Protein AF-A0A4P6EBI6-F1 (afdb_monomer_lite)

pLDDT: mean 80.89, std 17.7, range [39.41, 97.81]

Structure (mmCIF, N/CA/C/O backbone):
data_AF-A0A4P6EBI6-F1
#
_entry.id   AF-A0A4P6EBI6-F1
#
loop_
_atom_site.group_PDB
_atom_site.id
_atom_site.type_symbol
_atom_site.label_atom_id
_atom_site.label_alt_id
_atom_site.label_comp_id
_atom_site.label_asym_id
_atom_site.label_entity_id
_atom_site.label_seq_id
_atom_site.pdbx_PDB_ins_code
_atom_site.Cartn_x
_atom_site.Cartn_y
_atom_site.Cartn_z
_atom_site.occupancy
_atom_site.B_iso_or_equiv
_atom_site.auth_seq_id
_atom_site.auth_comp_id
_atom_site.auth_asym_id
_atom_site.auth_atom_id
_atom_site.pdbx_PDB_model_num
ATOM 1 N N . MET A 1 1 ? -81.542 -44.527 16.890 1.00 40.53 1 MET A N 1
ATOM 2 C CA . MET A 1 1 ? -80.570 -44.635 15.794 1.00 40.53 1 MET A CA 1
ATOM 3 C C . MET A 1 1 ? -80.480 -43.249 15.199 1.00 40.53 1 MET A C 1
ATOM 5 O O . MET A 1 1 ? -81.380 -42.888 14.458 1.00 40.53 1 MET A O 1
ATOM 9 N N . ASP A 1 2 ? -79.588 -42.348 15.562 1.00 41.69 2 ASP A N 1
ATOM 10 C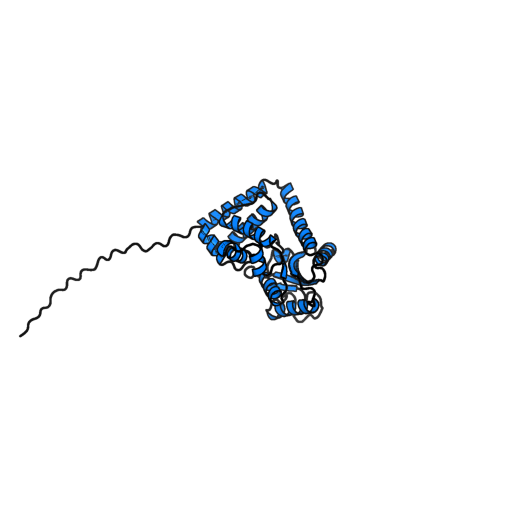 CA . ASP A 1 2 ? -78.445 -42.246 16.484 1.00 41.69 2 ASP A CA 1
ATOM 11 C C . ASP A 1 2 ? -78.419 -40.745 16.838 1.00 41.69 2 ASP A C 1
ATOM 13 O O . ASP A 1 2 ? -78.844 -39.928 16.022 1.00 41.69 2 ASP A O 1
ATOM 17 N N . ASP A 1 3 ? -78.234 -40.315 18.081 1.00 49.47 3 ASP A N 1
ATOM 18 C CA . ASP A 1 3 ? -77.002 -40.346 18.886 1.00 49.47 3 ASP A CA 1
ATOM 19 C C . ASP A 1 3 ? -75.844 -39.526 18.281 1.00 49.47 3 ASP A C 1
ATOM 21 O O . ASP A 1 3 ? -75.641 -39.501 17.069 1.00 49.47 3 ASP A O 1
ATOM 25 N N . SER A 1 4 ? -75.087 -38.881 19.172 1.00 46.25 4 SER A N 1
ATOM 26 C CA . SER A 1 4 ? -74.037 -37.860 19.010 1.00 46.25 4 SER A CA 1
ATOM 27 C C . SER A 1 4 ? -74.571 -36.419 18.863 1.00 46.25 4 SER A C 1
ATOM 29 O O . SER A 1 4 ? -75.189 -36.054 17.872 1.00 46.25 4 SER A O 1
ATOM 31 N N . GLY A 1 5 ? -74.458 -35.523 19.847 1.00 43.91 5 GLY A N 1
ATOM 32 C CA . GLY A 1 5 ? -73.434 -35.387 20.886 1.00 43.91 5 GLY A CA 1
ATOM 33 C C . GLY A 1 5 ? -72.559 -34.187 20.530 1.00 43.91 5 GLY A C 1
ATOM 34 O O . GLY A 1 5 ? -71.479 -34.356 19.978 1.00 43.91 5 GLY A O 1
ATOM 35 N N . ILE A 1 6 ? -73.064 -32.973 20.770 1.00 47.22 6 ILE A N 1
ATOM 36 C CA . ILE A 1 6 ? -72.267 -31.745 20.677 1.00 47.22 6 ILE A CA 1
ATOM 37 C C . ILE A 1 6 ? -71.676 -31.538 22.071 1.00 47.22 6 ILE A C 1
ATOM 39 O O . ILE A 1 6 ? -72.361 -31.050 22.967 1.00 47.22 6 ILE A O 1
ATOM 43 N N . GLU A 1 7 ? -70.446 -32.009 22.267 1.00 49.75 7 GLU A N 1
ATOM 44 C CA . GLU A 1 7 ? -69.640 -31.689 23.443 1.00 49.75 7 GLU A CA 1
ATOM 45 C C . GLU A 1 7 ? -68.979 -30.321 23.239 1.00 49.75 7 GLU A C 1
ATOM 47 O O . GLU A 1 7 ? -68.306 -30.074 22.234 1.00 49.75 7 GLU A O 1
ATOM 52 N N . ASP A 1 8 ? -69.200 -29.432 24.208 1.00 48.22 8 ASP A N 1
ATOM 53 C CA . ASP A 1 8 ? -68.556 -28.131 24.335 1.00 48.22 8 ASP A CA 1
ATOM 54 C C . ASP A 1 8 ? -67.041 -28.315 24.509 1.00 48.22 8 ASP A C 1
ATOM 56 O O . ASP A 1 8 ? -66.536 -28.616 25.592 1.00 48.22 8 ASP A O 1
ATOM 60 N N . GLY A 1 9 ? -66.304 -28.143 23.411 1.00 45.59 9 GLY A N 1
ATOM 61 C CA . GLY A 1 9 ? -64.848 -28.081 23.408 1.00 45.59 9 GLY A CA 1
ATOM 62 C C . GLY A 1 9 ? -64.362 -26.794 24.069 1.00 45.59 9 GLY A C 1
ATOM 63 O O . GLY A 1 9 ? -64.284 -25.746 23.428 1.00 45.59 9 GLY A O 1
ATOM 64 N N . GLU A 1 10 ? -64.031 -26.890 25.353 1.00 48.09 10 GLU A N 1
ATOM 65 C CA . GLU A 1 10 ? -63.277 -25.901 26.118 1.00 48.09 10 GLU A CA 1
ATOM 66 C C . GLU A 1 10 ? -61.900 -25.691 25.457 1.00 48.09 10 GLU A C 1
ATOM 68 O O . GLU A 1 10 ? -60.977 -26.497 25.597 1.00 48.09 10 GLU A O 1
ATOM 73 N N . TRP A 1 11 ? -61.765 -24.612 24.684 1.00 51.69 11 TRP A N 1
ATOM 74 C CA . TRP A 1 11 ? -60.493 -24.185 24.106 1.00 51.69 11 TRP A CA 1
ATOM 75 C C . TRP A 1 11 ? -59.579 -23.666 25.222 1.00 51.69 11 TRP A C 1
ATOM 77 O O . TRP A 1 11 ? -59.623 -22.493 25.583 1.00 51.69 11 TRP A O 1
ATOM 87 N N . ARG A 1 12 ? -58.742 -24.545 25.779 1.00 52.12 12 ARG A N 1
ATOM 88 C CA . ARG A 1 12 ? -57.565 -24.136 26.552 1.00 52.12 12 ARG A CA 1
ATOM 89 C C . ARG A 1 12 ? -56.489 -23.657 25.587 1.00 52.12 12 ARG A C 1
ATOM 91 O O . ARG A 1 12 ? -55.949 -24.454 24.820 1.00 52.12 12 ARG A O 1
ATOM 98 N N . GLU A 1 13 ? -56.180 -22.365 25.634 1.00 51.44 13 GLU A N 1
ATOM 99 C CA . GLU A 1 13 ? -54.962 -21.840 25.023 1.00 51.44 13 GLU A CA 1
ATOM 100 C C . GLU A 1 13 ? -53.756 -22.578 25.628 1.00 51.44 13 GLU A C 1
ATOM 102 O O . GLU A 1 13 ? -53.655 -22.677 26.855 1.00 51.44 13 GLU A O 1
ATOM 107 N N . PRO A 1 14 ? -52.848 -23.141 24.814 1.00 50.00 14 PRO A N 1
ATOM 108 C CA . PRO A 1 14 ? -51.590 -23.621 25.342 1.00 50.00 14 PRO A CA 1
ATOM 109 C C . PRO A 1 14 ? -50.774 -22.395 25.755 1.00 50.00 14 PRO A C 1
ATOM 111 O O . PRO A 1 14 ? -50.296 -21.646 24.901 1.00 50.00 14 PRO A O 1
ATOM 114 N N . GLU A 1 15 ? -50.612 -22.200 27.065 1.00 49.44 15 GLU A N 1
ATOM 115 C CA . GLU A 1 15 ? -49.552 -21.375 27.649 1.00 49.44 15 GLU A CA 1
ATOM 116 C C . GLU A 1 15 ? -48.203 -22.006 27.273 1.00 49.44 15 GLU A C 1
ATOM 118 O O . GLU A 1 15 ? -47.578 -22.743 28.032 1.00 49.44 15 GLU A O 1
ATOM 123 N N . GLY A 1 16 ? -47.791 -21.787 26.026 1.00 46.75 16 GLY A N 1
ATOM 124 C CA . GLY A 1 16 ? -46.438 -22.038 25.580 1.00 46.75 16 GLY A CA 1
ATOM 125 C C . GLY A 1 16 ? -45.558 -20.972 26.201 1.00 46.75 16 GLY A C 1
ATOM 126 O O . GLY A 1 16 ? -45.550 -19.833 25.733 1.00 46.75 16 GLY A O 1
ATOM 127 N N . GLU A 1 17 ? -44.842 -21.347 27.261 1.00 48.22 17 GLU A N 1
ATOM 128 C CA . GLU A 1 17 ? -43.637 -20.658 27.707 1.00 48.22 17 GLU A CA 1
ATOM 129 C C . GLU A 1 17 ? -42.825 -20.266 26.469 1.00 48.22 17 GLU A C 1
ATOM 131 O O . GLU A 1 17 ? -42.337 -21.118 25.722 1.00 48.22 17 GLU A O 1
ATOM 136 N N . LEU A 1 18 ? -42.727 -18.957 26.232 1.00 48.22 18 LEU A N 1
ATOM 137 C CA . LEU A 1 18 ? -41.758 -18.366 25.324 1.00 48.22 18 LEU A CA 1
ATOM 138 C C . LEU A 1 18 ? -40.384 -18.681 25.912 1.00 48.22 18 LEU A C 1
ATOM 140 O O . LEU A 1 18 ? -39.847 -17.909 26.702 1.00 48.22 18 LEU A O 1
ATOM 144 N N . THR A 1 19 ? -39.866 -19.861 25.575 1.00 46.44 19 THR A N 1
ATOM 145 C CA . THR A 1 19 ? -38.492 -20.266 25.842 1.00 46.44 19 THR A CA 1
ATOM 146 C C . THR A 1 19 ? -37.589 -19.141 25.380 1.00 46.44 19 THR A C 1
ATOM 148 O O . THR A 1 19 ? -37.689 -18.728 24.220 1.00 46.44 19 THR A O 1
ATOM 151 N N . ASP A 1 20 ? -36.776 -18.650 26.315 1.00 47.00 20 ASP A N 1
ATOM 152 C CA . ASP A 1 20 ? -35.754 -17.631 26.134 1.00 47.00 20 ASP A CA 1
ATOM 153 C C . ASP A 1 20 ? -35.224 -17.648 24.705 1.00 47.00 20 ASP A C 1
ATOM 155 O O . ASP A 1 20 ? -34.574 -18.604 24.275 1.00 47.00 20 ASP A O 1
ATOM 159 N N . ALA A 1 21 ? -35.563 -16.598 23.952 1.00 48.28 21 ALA A N 1
ATOM 160 C CA . ALA A 1 21 ? -34.960 -16.345 22.661 1.00 48.28 21 ALA A CA 1
ATOM 161 C C . ALA A 1 21 ? -33.451 -16.440 22.864 1.00 48.28 21 ALA A C 1
ATOM 163 O O . ALA A 1 21 ? -32.888 -15.671 23.643 1.00 48.28 21 ALA A O 1
ATOM 164 N N . GLU A 1 22 ? -32.849 -17.431 22.215 1.00 45.09 22 GLU A N 1
ATOM 165 C CA . GLU A 1 22 ? -31.434 -17.757 22.232 1.00 45.09 22 GLU A CA 1
ATOM 166 C C . GLU A 1 22 ? -30.653 -16.480 21.887 1.00 45.09 22 GLU A C 1
ATOM 168 O O . GLU A 1 22 ? -30.469 -16.121 20.722 1.00 45.09 22 GLU A O 1
ATOM 173 N N . GLN A 1 23 ? -30.302 -15.706 22.920 1.00 47.28 23 GLN A N 1
ATOM 174 C CA . GLN A 1 23 ? -29.550 -14.469 22.792 1.00 47.28 23 GLN A CA 1
ATOM 175 C C . GLN A 1 23 ? -28.158 -14.885 22.341 1.00 47.28 23 GLN A C 1
ATOM 177 O O . GLN A 1 23 ? -27.316 -15.265 23.156 1.00 47.28 23 GLN A O 1
ATOM 182 N N . LEU A 1 24 ? -27.940 -14.854 21.024 1.00 49.94 24 LEU A N 1
ATOM 183 C CA . LEU A 1 24 ? -26.613 -14.946 20.433 1.00 49.94 24 LEU A CA 1
ATOM 184 C C . LEU A 1 24 ? -25.685 -14.028 21.242 1.00 49.94 24 LEU A C 1
ATOM 186 O O . LEU A 1 24 ? -26.051 -12.869 21.474 1.00 49.94 24 LEU A O 1
ATOM 190 N N . PRO A 1 25 ? -24.534 -14.529 21.727 1.00 57.94 25 PRO A N 1
ATOM 191 C CA . PRO A 1 25 ? -23.672 -13.751 22.600 1.00 57.94 25 PRO A CA 1
ATOM 192 C C . PRO A 1 25 ? -23.319 -12.440 21.903 1.00 57.94 25 PRO A C 1
ATOM 194 O O . PRO A 1 25 ? -22.904 -12.438 20.742 1.00 57.94 25 PRO A O 1
ATOM 197 N N . ALA A 1 26 ? -23.527 -11.325 22.607 1.00 65.31 26 ALA A N 1
ATOM 198 C CA . ALA A 1 26 ? -23.166 -10.011 22.104 1.00 65.31 26 ALA A CA 1
ATOM 199 C C . ALA A 1 26 ? -21.688 -10.039 21.695 1.00 65.31 26 ALA A C 1
ATOM 201 O O . ALA A 1 26 ? -20.820 -10.340 22.517 1.00 65.31 26 ALA A O 1
ATOM 202 N N . THR A 1 27 ? -21.421 -9.782 20.415 1.00 83.38 27 THR A N 1
ATOM 203 C CA . THR A 1 27 ? -20.067 -9.774 19.862 1.00 83.38 27 THR A CA 1
ATOM 204 C C . THR A 1 27 ? -19.214 -8.800 20.663 1.00 83.38 27 THR A C 1
ATOM 206 O O . THR A 1 27 ? -19.607 -7.652 20.880 1.00 83.38 27 THR A O 1
ATOM 209 N N . THR A 1 28 ? -18.060 -9.254 21.144 1.00 94.12 28 THR A N 1
ATOM 210 C CA . THR A 1 28 ? -17.162 -8.375 21.896 1.00 94.12 28 THR A CA 1
ATOM 211 C C . THR A 1 28 ? -16.622 -7.268 20.977 1.00 94.12 28 THR A C 1
ATOM 213 O O . THR A 1 28 ? -16.466 -7.496 19.775 1.00 94.12 28 THR A O 1
ATOM 216 N N . PRO A 1 29 ? -16.247 -6.087 21.506 1.00 95.12 29 PRO A N 1
ATOM 217 C CA . PRO A 1 29 ? -15.719 -4.998 20.674 1.00 95.12 29 PRO A CA 1
ATOM 218 C C . PRO A 1 29 ? -14.500 -5.413 19.838 1.00 95.12 29 PRO A C 1
ATOM 220 O O . PRO A 1 29 ? -14.319 -4.976 18.706 1.00 95.12 29 PRO A O 1
ATOM 223 N N . ARG A 1 30 ? -13.674 -6.316 20.376 1.00 96.12 30 ARG A N 1
ATOM 224 C CA . ARG A 1 30 ? -12.530 -6.885 19.664 1.00 96.12 30 ARG A CA 1
ATOM 225 C C . ARG A 1 30 ? -12.956 -7.785 18.500 1.00 96.12 30 ARG A C 1
ATOM 227 O O . ARG A 1 30 ? -12.371 -7.703 17.423 1.00 96.12 30 ARG A O 1
ATOM 234 N N . GLU A 1 31 ? -13.941 -8.660 18.704 1.00 95.88 31 GLU A N 1
ATOM 235 C CA . GLU A 1 31 ? -14.467 -9.541 17.649 1.00 95.88 31 GLU A CA 1
ATOM 236 C C . GLU A 1 31 ? -15.146 -8.752 16.529 1.00 95.88 31 GLU A C 1
ATOM 238 O O . GLU A 1 31 ? -15.033 -9.124 15.362 1.00 95.88 31 GLU A O 1
ATOM 243 N N . GLU A 1 32 ? -15.795 -7.643 16.871 1.00 96.19 32 GLU A N 1
ATOM 244 C CA . GLU A 1 32 ? -16.361 -6.696 15.917 1.00 96.19 32 GLU A CA 1
ATOM 245 C C . GLU A 1 32 ? -15.268 -6.074 15.030 1.00 96.19 32 GLU A C 1
ATOM 247 O O . GLU A 1 32 ? -15.334 -6.171 13.802 1.00 96.19 32 GLU A O 1
ATOM 252 N N . ILE A 1 33 ? -14.209 -5.524 15.637 1.00 97.38 33 ILE A N 1
ATOM 253 C CA . ILE A 1 33 ? -13.049 -4.963 14.920 1.00 97.38 33 ILE A CA 1
ATOM 254 C C . ILE A 1 33 ? -12.393 -6.029 14.026 1.00 97.38 33 ILE A C 1
ATOM 256 O O . ILE A 1 33 ? -12.082 -5.771 12.860 1.00 97.38 33 ILE A O 1
ATOM 260 N N . ALA A 1 34 ? -12.222 -7.247 14.545 1.00 97.06 34 ALA A N 1
ATOM 261 C CA . ALA A 1 34 ? -11.722 -8.390 13.784 1.00 97.06 34 ALA A CA 1
ATOM 262 C C . ALA A 1 34 ? -12.644 -8.761 12.607 1.00 97.06 34 ALA A C 1
ATOM 264 O O . ALA A 1 34 ? -12.166 -9.139 11.536 1.00 97.06 34 ALA A O 1
ATOM 265 N N . GLY A 1 35 ? -13.961 -8.635 12.784 1.00 96.50 35 GLY A N 1
ATOM 266 C CA . GLY A 1 35 ? -14.960 -8.810 11.734 1.00 96.50 35 GLY A CA 1
ATOM 267 C C . GLY A 1 35 ? -14.766 -7.832 10.577 1.00 96.50 35 GLY A C 1
ATOM 268 O O . GLY A 1 35 ? -14.759 -8.259 9.422 1.00 96.50 35 GLY A O 1
ATOM 269 N N . ILE A 1 36 ? -14.517 -6.559 10.887 1.00 95.88 36 ILE A N 1
ATOM 270 C CA . ILE A 1 36 ? -14.232 -5.518 9.890 1.00 95.88 36 ILE A CA 1
ATOM 271 C C . ILE A 1 36 ? -12.905 -5.803 9.174 1.00 95.88 36 ILE A C 1
ATOM 273 O O . ILE A 1 36 ? -12.859 -5.807 7.945 1.00 95.88 36 ILE A O 1
ATOM 277 N N . LEU A 1 37 ? -11.830 -6.126 9.906 1.00 95.75 37 LEU A N 1
ATOM 278 C CA . LEU A 1 37 ? -10.534 -6.483 9.302 1.00 95.75 37 LEU A CA 1
ATOM 279 C C . LEU A 1 37 ? -10.630 -7.703 8.377 1.00 95.75 37 LEU A C 1
ATOM 281 O O . LEU A 1 37 ? -9.981 -7.743 7.333 1.00 95.75 37 LEU A O 1
ATOM 285 N N . ARG A 1 38 ? -11.471 -8.686 8.719 1.00 96.56 38 ARG A N 1
ATOM 286 C CA . ARG A 1 38 ? -11.716 -9.863 7.874 1.00 96.56 38 ARG A CA 1
ATOM 287 C C . ARG A 1 38 ? -12.310 -9.485 6.519 1.00 96.56 38 ARG A C 1
ATOM 289 O O . ARG A 1 38 ? -11.981 -10.131 5.525 1.00 96.56 38 ARG A O 1
ATOM 296 N N . GLN A 1 39 ? -13.162 -8.464 6.483 1.00 94.12 39 GLN A N 1
ATOM 297 C CA . GLN A 1 39 ? -13.841 -7.986 5.276 1.00 94.12 39 GLN A CA 1
ATOM 298 C C . GLN A 1 39 ? -13.069 -6.875 4.550 1.00 94.12 39 GLN A C 1
ATOM 300 O O . GLN A 1 39 ? -13.412 -6.537 3.419 1.00 94.12 39 GLN A O 1
ATOM 305 N N . ASP A 1 40 ? -12.014 -6.327 5.160 1.00 90.00 40 ASP A N 1
ATOM 306 C CA . ASP A 1 40 ? -11.217 -5.261 4.561 1.00 90.00 40 ASP A CA 1
ATOM 307 C C . ASP A 1 40 ? -10.535 -5.757 3.274 1.00 90.00 40 ASP A C 1
ATOM 309 O O . ASP A 1 40 ? -9.718 -6.682 3.280 1.00 90.00 40 ASP A O 1
ATOM 313 N N . ALA A 1 41 ? -10.887 -5.141 2.148 1.00 86.88 41 ALA A N 1
ATOM 314 C CA . ALA A 1 41 ? -10.306 -5.438 0.840 1.00 86.88 41 ALA A CA 1
ATOM 315 C C . ALA A 1 41 ? -8.925 -4.785 0.639 1.00 86.88 41 ALA A C 1
ATOM 317 O O . ALA A 1 41 ? -8.320 -4.933 -0.420 1.00 86.88 41 ALA A O 1
ATOM 318 N N . SER A 1 42 ? -8.433 -4.029 1.626 1.00 87.06 42 SER A N 1
ATOM 319 C CA . SER A 1 42 ? -7.089 -3.460 1.605 1.00 87.06 42 SER A CA 1
ATOM 320 C C . SER A 1 42 ? -6.007 -4.510 1.883 1.00 87.06 42 SER A C 1
ATOM 322 O O . SER A 1 42 ? -6.268 -5.608 2.384 1.00 87.06 42 SER A O 1
ATOM 324 N N . ARG A 1 43 ? -4.749 -4.111 1.662 1.00 88.56 43 ARG A N 1
ATOM 325 C CA . ARG A 1 43 ? -3.567 -4.913 2.000 1.00 88.56 43 ARG A CA 1
ATOM 326 C C . ARG A 1 43 ? -3.523 -5.316 3.477 1.00 88.56 43 ARG A C 1
ATOM 328 O O . ARG A 1 43 ? -3.050 -6.402 3.797 1.00 88.56 43 ARG A O 1
ATOM 335 N N . MET A 1 44 ? -4.022 -4.464 4.373 1.00 92.38 44 MET A N 1
ATOM 336 C CA . MET A 1 44 ? -4.089 -4.773 5.802 1.00 92.38 44 MET A CA 1
ATOM 337 C C . MET A 1 44 ? -5.038 -5.945 6.071 1.00 92.38 44 MET A C 1
ATOM 339 O O . MET A 1 44 ? -4.696 -6.844 6.836 1.00 92.38 44 MET A O 1
ATOM 343 N N . GLY A 1 45 ? -6.188 -5.981 5.392 1.00 93.56 45 GLY A N 1
ATOM 344 C CA . GLY A 1 45 ? -7.116 -7.107 5.466 1.00 93.56 45 GLY A CA 1
ATOM 345 C C . GLY A 1 45 ? -6.545 -8.391 4.862 1.00 93.56 45 GLY A C 1
ATOM 346 O O . GLY A 1 45 ? -6.719 -9.464 5.438 1.00 93.56 45 GLY A O 1
ATOM 347 N N . ASP A 1 46 ? -5.800 -8.297 3.755 1.00 94.50 46 ASP A N 1
ATOM 348 C CA . ASP A 1 46 ? -5.097 -9.450 3.171 1.00 94.50 46 ASP A CA 1
ATOM 349 C C . ASP A 1 46 ? -4.086 -10.061 4.147 1.00 94.50 46 ASP A C 1
ATOM 351 O O . ASP A 1 46 ? -4.091 -11.273 4.368 1.00 94.50 46 ASP A O 1
ATOM 355 N N . VAL A 1 47 ? -3.241 -9.226 4.764 1.00 95.56 47 VAL A N 1
ATOM 356 C CA . VAL A 1 47 ? -2.257 -9.686 5.755 1.00 95.56 47 VAL A CA 1
ATOM 357 C C . VAL A 1 47 ? -2.955 -10.259 6.986 1.00 95.56 47 VAL A C 1
ATOM 359 O O . VAL A 1 47 ? -2.520 -11.291 7.492 1.00 95.56 47 VAL A O 1
ATOM 362 N N . TYR A 1 48 ? -4.050 -9.649 7.446 1.00 97.31 48 TYR A N 1
ATOM 363 C CA . TYR A 1 48 ? -4.841 -10.187 8.552 1.00 97.31 48 TYR A CA 1
ATOM 364 C C . TYR A 1 48 ? -5.375 -11.590 8.237 1.00 97.31 48 TYR A C 1
ATOM 366 O O . TYR A 1 48 ? -5.150 -12.521 9.008 1.00 97.31 48 TYR A O 1
ATOM 374 N N . ARG A 1 49 ? -6.023 -11.777 7.081 1.00 97.75 49 ARG A N 1
ATOM 375 C CA . ARG A 1 49 ? -6.542 -13.090 6.671 1.00 97.75 49 ARG A CA 1
ATOM 376 C C . ARG A 1 49 ? -5.426 -14.130 6.570 1.00 97.75 49 ARG A C 1
ATOM 378 O O . ARG A 1 49 ? -5.494 -15.154 7.235 1.00 97.75 49 ARG A O 1
ATOM 385 N N . LEU A 1 50 ? -4.371 -13.841 5.813 1.00 97.12 50 LEU A N 1
ATOM 386 C CA . LEU A 1 50 ? -3.327 -14.828 5.534 1.00 97.12 50 LEU A CA 1
ATOM 387 C C . LEU A 1 50 ? -2.432 -15.108 6.750 1.00 97.12 50 LEU A C 1
ATOM 389 O O . LEU A 1 50 ? -2.099 -16.256 7.024 1.00 97.12 50 LEU A O 1
ATOM 393 N N . SER A 1 51 ? -2.017 -14.078 7.490 1.00 95.62 51 SER A N 1
ATOM 394 C CA . SER A 1 51 ? -1.068 -14.263 8.592 1.00 95.62 51 SER A CA 1
ATOM 395 C C . SER A 1 51 ? -1.744 -14.586 9.921 1.00 95.62 51 SER A C 1
ATOM 397 O O . SER A 1 51 ? -1.183 -15.361 10.692 1.00 95.62 51 SER A O 1
ATOM 399 N N . VAL A 1 52 ? -2.900 -13.981 10.220 1.00 94.31 52 VAL A N 1
ATOM 400 C CA . VAL A 1 52 ? -3.545 -14.103 11.540 1.00 94.31 52 VAL A CA 1
ATOM 401 C C . VAL A 1 52 ? -4.608 -15.195 11.547 1.00 94.31 52 VAL A C 1
ATOM 403 O O . VAL A 1 52 ? -4.676 -15.947 12.515 1.00 94.31 52 VAL A O 1
ATOM 406 N N . LEU A 1 53 ? -5.424 -15.308 10.491 1.00 95.25 53 LEU A N 1
ATOM 407 C CA . LEU A 1 53 ? -6.457 -16.351 10.419 1.00 95.25 53 LEU A CA 1
ATOM 408 C C . LEU A 1 53 ? -5.906 -17.673 9.878 1.00 95.25 53 LEU A C 1
ATOM 410 O O . LEU A 1 53 ? -6.108 -18.709 10.507 1.00 95.25 53 LEU A O 1
ATOM 414 N N . ASP A 1 54 ? -5.184 -17.635 8.758 1.00 96.31 54 ASP A N 1
ATOM 415 C CA . ASP A 1 54 ? -4.664 -18.848 8.109 1.00 96.31 54 ASP A CA 1
ATOM 416 C C . ASP A 1 54 ? -3.315 -19.306 8.698 1.00 96.31 54 ASP A C 1
ATOM 418 O O . ASP A 1 54 ? -2.847 -20.408 8.412 1.00 96.31 54 ASP A O 1
ATOM 422 N N . GLY A 1 55 ? -2.685 -18.474 9.536 1.00 95.62 55 GLY A N 1
ATOM 423 C CA . GLY A 1 55 ? -1.437 -18.800 10.230 1.00 95.62 55 GLY A CA 1
ATOM 424 C C . GLY A 1 55 ? -0.211 -18.902 9.321 1.00 95.62 55 GLY A C 1
ATOM 425 O O . GLY A 1 55 ? 0.782 -19.518 9.713 1.00 95.62 55 GLY A O 1
ATOM 426 N N . LEU A 1 56 ? -0.259 -18.316 8.120 1.00 96.94 56 LEU A N 1
ATOM 427 C CA . LEU A 1 56 ? 0.857 -18.369 7.180 1.00 96.94 56 LEU A CA 1
ATOM 428 C C . LEU A 1 56 ? 2.064 -17.574 7.686 1.00 96.94 56 LEU A C 1
ATOM 430 O O . LEU A 1 56 ? 1.949 -16.531 8.345 1.00 96.94 56 LEU A O 1
ATOM 434 N N . THR A 1 57 ? 3.250 -18.059 7.332 1.00 95.94 57 THR A N 1
ATOM 435 C CA . THR A 1 57 ? 4.519 -17.377 7.599 1.00 95.94 57 THR A CA 1
ATOM 436 C C . THR A 1 57 ? 4.669 -16.127 6.730 1.00 95.94 57 THR A C 1
ATOM 438 O O . THR A 1 57 ? 4.076 -16.019 5.657 1.00 95.94 57 THR A O 1
ATOM 441 N N . SER A 1 58 ? 5.523 -15.179 7.136 1.00 92.75 58 SER A N 1
ATOM 442 C CA . SER A 1 58 ? 5.773 -13.959 6.349 1.00 92.75 58 SER A CA 1
ATOM 443 C C . SER A 1 58 ? 6.248 -14.246 4.919 1.00 92.75 58 SER A C 1
ATOM 445 O O . SER A 1 58 ? 5.921 -13.492 4.005 1.00 92.75 58 SER A O 1
ATOM 447 N N . ALA A 1 59 ? 6.980 -15.345 4.712 1.00 91.88 59 ALA A N 1
ATOM 448 C CA . ALA A 1 59 ? 7.420 -15.787 3.391 1.00 91.88 59 ALA A CA 1
ATOM 449 C C . ALA A 1 59 ? 6.246 -16.252 2.514 1.00 91.88 59 ALA A C 1
ATOM 451 O O . ALA A 1 59 ? 6.132 -15.840 1.362 1.00 91.88 59 ALA A O 1
ATOM 452 N N . GLU A 1 60 ? 5.347 -17.066 3.066 1.00 95.62 60 GLU A N 1
ATOM 453 C CA . GLU A 1 60 ? 4.164 -17.562 2.353 1.00 95.62 60 GLU A CA 1
ATOM 454 C C . GLU A 1 60 ? 3.173 -16.438 2.052 1.00 95.62 60 GLU A C 1
ATOM 456 O O . GLU A 1 60 ? 2.606 -16.393 0.961 1.00 95.62 60 GLU A O 1
ATOM 461 N N . VAL A 1 61 ? 2.999 -15.497 2.987 1.00 93.94 61 VAL A N 1
ATOM 462 C CA . VAL A 1 61 ? 2.184 -14.295 2.772 1.00 93.94 61 VAL A CA 1
ATOM 463 C C . VAL A 1 61 ? 2.754 -13.469 1.621 1.00 93.94 61 VAL A C 1
ATOM 465 O O . VAL A 1 61 ? 2.001 -13.106 0.721 1.00 93.94 61 VAL A O 1
ATOM 468 N N . ALA A 1 62 ? 4.064 -13.196 1.615 1.00 91.31 62 ALA A N 1
ATOM 469 C CA . ALA A 1 62 ? 4.718 -12.445 0.542 1.00 91.31 62 ALA A CA 1
ATOM 470 C C . ALA A 1 62 ? 4.534 -13.121 -0.824 1.00 91.31 62 ALA A C 1
ATOM 472 O O . ALA A 1 62 ? 4.134 -12.462 -1.783 1.00 91.31 62 ALA A O 1
ATOM 473 N N . GLU A 1 63 ? 4.724 -14.441 -0.894 1.00 93.06 63 GLU A N 1
ATOM 474 C CA . GLU A 1 63 ? 4.534 -15.202 -2.130 1.00 93.06 63 GLU A CA 1
ATOM 475 C C . GLU A 1 63 ? 3.077 -15.162 -2.606 1.00 93.06 63 GLU A C 1
ATOM 477 O O . GLU A 1 63 ? 2.802 -14.836 -3.760 1.00 93.06 63 GLU A O 1
ATOM 482 N N . ARG A 1 64 ? 2.117 -15.411 -1.707 1.00 92.75 64 ARG A N 1
ATOM 483 C CA . ARG A 1 64 ? 0.684 -15.402 -2.037 1.00 92.75 64 ARG A CA 1
ATOM 484 C C . ARG A 1 64 ? 0.214 -14.043 -2.550 1.00 92.75 64 ARG A C 1
ATOM 486 O O . ARG A 1 64 ? -0.706 -13.977 -3.364 1.00 92.75 64 ARG A O 1
ATOM 493 N N . LEU A 1 65 ? 0.841 -12.986 -2.047 1.00 91.19 65 LEU A N 1
ATOM 494 C CA . LEU A 1 65 ? 0.555 -11.595 -2.356 1.00 91.19 65 LEU A CA 1
ATOM 495 C C . LEU A 1 65 ? 1.421 -11.016 -3.481 1.00 91.19 65 LEU A C 1
ATOM 497 O O . LEU A 1 65 ? 1.248 -9.837 -3.806 1.00 91.19 65 LEU A O 1
ATOM 501 N N . ASN A 1 66 ? 2.292 -11.834 -4.084 1.00 91.94 66 ASN A N 1
ATOM 502 C CA . ASN A 1 66 ? 3.191 -11.475 -5.178 1.00 91.94 66 ASN A CA 1
ATOM 503 C C . ASN A 1 66 ? 4.130 -10.295 -4.842 1.00 91.94 66 ASN A C 1
ATOM 505 O O . ASN A 1 66 ? 4.286 -9.350 -5.619 1.00 91.94 66 ASN A O 1
ATOM 509 N N . ILE A 1 67 ? 4.733 -10.340 -3.651 1.00 88.31 67 ILE A N 1
ATOM 510 C CA . ILE A 1 67 ? 5.660 -9.329 -3.126 1.00 88.31 67 ILE A CA 1
ATOM 511 C C . ILE A 1 67 ? 7.040 -9.963 -2.930 1.00 88.31 67 ILE A C 1
ATOM 513 O O . ILE A 1 67 ? 7.151 -11.095 -2.461 1.00 88.31 67 ILE A O 1
ATOM 517 N N . ASP A 1 68 ? 8.098 -9.244 -3.304 1.00 83.62 68 ASP A N 1
ATOM 518 C CA . ASP A 1 68 ? 9.480 -9.743 -3.245 1.00 83.62 68 ASP A CA 1
ATOM 519 C C . ASP A 1 68 ? 10.061 -9.740 -1.830 1.00 83.62 68 ASP A C 1
ATOM 521 O O . ASP A 1 68 ? 10.934 -10.542 -1.499 1.00 83.62 68 ASP A O 1
ATOM 525 N N . THR A 1 69 ? 9.573 -8.844 -0.976 1.00 83.25 69 THR A N 1
ATOM 526 C CA . THR A 1 69 ? 10.089 -8.647 0.378 1.00 83.25 69 THR A CA 1
ATOM 527 C C . THR A 1 69 ? 9.116 -9.167 1.430 1.00 83.25 69 THR A C 1
ATOM 529 O O . THR A 1 69 ? 7.905 -9.183 1.239 1.00 83.25 69 THR A O 1
ATOM 532 N N . GLN A 1 70 ? 9.643 -9.580 2.585 1.00 87.06 70 GLN A N 1
ATOM 533 C CA . GLN A 1 70 ? 8.833 -10.037 3.727 1.00 87.06 70 GLN A CA 1
ATOM 534 C C . GLN A 1 70 ? 8.599 -8.932 4.768 1.00 87.06 70 GLN A C 1
ATOM 536 O O . GLN A 1 70 ? 7.711 -9.055 5.610 1.00 87.06 70 GLN A O 1
ATOM 541 N N . GLY A 1 71 ? 9.388 -7.849 4.716 1.00 83.00 71 GLY A N 1
ATOM 542 C CA . GLY A 1 71 ? 9.381 -6.765 5.705 1.00 83.00 71 GLY A CA 1
ATOM 543 C C . GLY A 1 71 ? 8.002 -6.135 5.903 1.00 83.00 71 GLY A C 1
ATOM 544 O O . GLY A 1 71 ? 7.599 -5.858 7.034 1.00 83.00 71 GLY A O 1
ATOM 545 N N . PHE A 1 72 ? 7.228 -6.004 4.820 1.00 85.06 72 PHE A N 1
ATOM 546 C CA . PHE A 1 72 ? 5.881 -5.442 4.886 1.00 85.06 72 PHE A CA 1
ATOM 547 C C . PHE A 1 72 ? 4.955 -6.243 5.808 1.00 85.06 72 PHE A C 1
ATOM 549 O O . PHE A 1 72 ? 4.153 -5.643 6.517 1.00 85.06 72 PHE A O 1
ATOM 556 N N . VAL A 1 73 ? 5.079 -7.577 5.850 1.00 90.19 73 VAL A N 1
ATOM 557 C CA . VAL A 1 73 ? 4.212 -8.426 6.679 1.00 90.19 73 VAL A CA 1
ATOM 558 C C . VAL A 1 73 ? 4.385 -8.064 8.150 1.00 90.19 73 VAL A C 1
ATOM 560 O O . VAL A 1 73 ? 3.395 -7.919 8.859 1.00 90.19 73 VAL A O 1
ATOM 563 N N . PHE A 1 74 ? 5.621 -7.840 8.603 1.00 89.81 74 PHE A N 1
ATOM 564 C CA . PHE A 1 74 ? 5.902 -7.427 9.980 1.00 89.81 74 PHE A CA 1
ATOM 565 C C . PHE A 1 74 ? 5.337 -6.038 10.299 1.00 89.81 74 PHE A C 1
ATOM 567 O O . PHE A 1 74 ? 4.764 -5.839 11.372 1.00 89.81 74 PHE A O 1
ATOM 574 N N . SER A 1 75 ? 5.437 -5.098 9.353 1.00 87.81 75 SER A N 1
ATOM 575 C CA . SER A 1 75 ? 4.859 -3.756 9.496 1.00 87.81 75 SER A CA 1
ATOM 576 C C . SER A 1 75 ? 3.331 -3.811 9.624 1.00 87.81 75 SER A C 1
ATOM 578 O O . SER A 1 75 ? 2.767 -3.289 10.586 1.00 87.81 75 SER A O 1
ATOM 580 N N . TYR A 1 76 ? 2.649 -4.529 8.724 1.00 92.69 76 TYR A N 1
ATOM 581 C CA . TYR A 1 76 ? 1.194 -4.691 8.793 1.00 92.69 76 TYR A CA 1
ATOM 582 C C . TYR A 1 76 ? 0.749 -5.467 10.031 1.00 92.69 76 TYR A C 1
ATOM 584 O O . TYR A 1 76 ? -0.243 -5.082 10.639 1.00 92.69 76 TYR A O 1
ATOM 592 N N . ARG A 1 77 ? 1.480 -6.507 10.453 1.00 94.06 77 ARG A N 1
ATOM 593 C CA . ARG A 1 77 ? 1.191 -7.215 11.709 1.00 94.06 77 ARG A CA 1
ATOM 594 C C . ARG A 1 77 ? 1.274 -6.286 12.911 1.00 94.06 77 ARG A C 1
ATOM 596 O O . ARG A 1 77 ? 0.344 -6.268 13.698 1.00 94.06 77 ARG A O 1
ATOM 603 N N . SER A 1 78 ? 2.299 -5.439 12.985 1.00 92.44 78 SER A N 1
ATOM 604 C CA . SER A 1 78 ? 2.420 -4.454 14.070 1.00 92.44 78 SER A CA 1
ATOM 605 C C . SER A 1 78 ? 1.219 -3.498 14.113 1.00 92.44 78 SER A C 1
ATOM 607 O O . SER A 1 78 ? 0.700 -3.200 15.185 1.00 92.44 78 SER A O 1
ATOM 609 N N . LYS A 1 79 ? 0.723 -3.055 12.947 1.00 94.75 79 LYS A N 1
ATOM 610 C CA . LYS A 1 79 ? -0.492 -2.224 12.847 1.00 94.75 79 LYS A CA 1
ATOM 611 C C . LYS A 1 79 ? -1.753 -2.994 13.255 1.00 94.75 79 LYS A C 1
ATOM 613 O O . LYS A 1 79 ? -2.591 -2.456 13.972 1.00 94.75 79 LYS A O 1
ATOM 618 N N . ILE A 1 80 ? -1.883 -4.246 12.820 1.00 96.62 80 ILE A N 1
ATOM 619 C CA . ILE A 1 80 ? -3.004 -5.133 13.166 1.00 96.62 80 ILE A CA 1
ATOM 620 C C . ILE A 1 80 ? -3.038 -5.401 14.676 1.00 96.62 80 ILE A C 1
ATOM 622 O O . ILE A 1 80 ? -4.104 -5.291 15.276 1.00 96.62 80 ILE A O 1
ATOM 626 N N . ASP A 1 81 ? -1.891 -5.686 15.292 1.00 96.62 81 ASP A N 1
ATOM 627 C CA . ASP A 1 81 ? -1.764 -5.933 16.732 1.00 96.62 81 ASP A CA 1
ATOM 628 C C . ASP A 1 81 ? -2.114 -4.668 17.539 1.00 96.62 81 ASP A C 1
ATOM 630 O O . ASP A 1 81 ? -2.809 -4.741 18.554 1.00 96.62 81 ASP A O 1
ATOM 634 N N . ALA A 1 82 ? -1.729 -3.482 17.056 1.00 96.88 82 ALA A N 1
ATOM 635 C CA . ALA A 1 82 ? -2.155 -2.215 17.650 1.00 96.88 82 ALA A CA 1
ATOM 636 C C . ALA A 1 82 ? -3.677 -1.998 17.539 1.00 96.88 82 ALA A C 1
ATOM 638 O O . ALA A 1 82 ? -4.312 -1.550 18.494 1.00 96.88 82 ALA A O 1
ATOM 639 N N . ILE A 1 83 ? -4.284 -2.342 16.399 1.00 97.50 83 ILE A N 1
ATOM 640 C CA . ILE A 1 83 ? -5.733 -2.217 16.178 1.00 97.50 83 ILE A CA 1
ATOM 641 C C . ILE A 1 83 ? -6.516 -3.187 17.069 1.00 97.50 83 ILE A C 1
ATOM 643 O O . ILE A 1 83 ? -7.449 -2.763 17.750 1.00 97.50 83 ILE A O 1
ATOM 647 N N . LEU A 1 84 ? -6.140 -4.467 17.088 1.00 97.38 84 LEU A N 1
ATOM 648 C CA . LEU A 1 84 ? -6.876 -5.517 17.796 1.00 97.38 84 LEU A CA 1
ATOM 649 C C . LEU A 1 84 ? -6.624 -5.515 19.300 1.00 97.38 84 LEU A C 1
ATOM 651 O O . LEU A 1 84 ? -7.563 -5.685 20.076 1.00 97.38 84 LEU A O 1
ATOM 655 N N . ASP A 1 85 ? -5.369 -5.334 19.701 1.00 96.50 85 ASP A N 1
ATOM 656 C CA . ASP A 1 85 ? -4.905 -5.638 21.055 1.00 96.50 85 ASP A CA 1
ATOM 657 C C . ASP A 1 85 ? -4.226 -4.435 21.734 1.00 96.50 85 ASP A C 1
ATOM 659 O O . ASP A 1 85 ? -3.878 -4.493 22.914 1.00 96.50 85 ASP A O 1
ATOM 663 N N . GLY A 1 86 ? -4.055 -3.316 21.021 1.00 95.44 86 GLY A N 1
ATOM 664 C CA . GLY A 1 86 ? -3.440 -2.104 21.563 1.00 95.44 86 GLY A CA 1
ATOM 665 C C . GLY A 1 86 ? -1.948 -2.264 21.850 1.00 95.44 86 GLY A C 1
ATOM 666 O O . GLY A 1 86 ? -1.402 -1.503 22.651 1.00 95.44 86 GLY A O 1
ATOM 667 N N . VAL A 1 87 ? -1.304 -3.258 21.231 1.00 95.94 87 VAL A N 1
ATOM 668 C CA . VAL A 1 87 ? 0.132 -3.515 21.350 1.00 95.94 87 VAL A CA 1
ATOM 669 C C . VAL A 1 87 ? 0.877 -2.533 20.456 1.00 95.94 87 VAL A C 1
ATOM 671 O O . VAL A 1 87 ? 0.757 -2.577 19.235 1.00 95.94 87 VAL A O 1
ATOM 674 N N . VAL A 1 88 ? 1.661 -1.647 21.065 1.00 91.88 88 VAL A N 1
ATOM 675 C CA . VAL A 1 88 ? 2.456 -0.643 20.351 1.00 91.88 88 VAL A CA 1
ATOM 676 C C . VAL A 1 88 ? 3.925 -0.807 20.724 1.00 91.88 88 VAL A C 1
ATOM 678 O O . VAL A 1 88 ? 4.264 -1.001 21.890 1.00 91.88 88 VAL A O 1
ATOM 681 N N . SER A 1 89 ? 4.802 -0.758 19.721 1.00 89.62 89 SER A N 1
ATOM 682 C CA . SER A 1 89 ? 6.251 -0.770 19.933 1.00 89.62 89 SER A CA 1
ATOM 683 C C . SER A 1 89 ? 6.715 0.521 20.610 1.00 89.62 89 SER A C 1
ATOM 685 O O . SER A 1 89 ? 6.176 1.588 20.339 1.00 89.62 89 SER A O 1
ATOM 687 N N . SER A 1 90 ? 7.774 0.445 21.418 1.00 84.75 90 SER A N 1
ATOM 688 C CA . SER A 1 90 ? 8.466 1.631 21.941 1.00 84.75 90 SER A CA 1
ATOM 689 C C . SER A 1 90 ? 9.282 2.377 20.878 1.00 84.75 90 SER A C 1
ATOM 691 O O . SER A 1 90 ? 9.777 3.468 21.141 1.00 84.75 90 SER A O 1
ATOM 693 N N . SER A 1 91 ? 9.455 1.802 19.681 1.00 83.69 91 SER A N 1
ATOM 694 C CA . SER A 1 91 ? 10.098 2.493 18.563 1.00 83.69 91 SER A CA 1
ATOM 695 C C . SER A 1 91 ? 9.191 3.620 18.045 1.00 83.69 91 SER A C 1
ATOM 697 O O . SER A 1 91 ? 8.076 3.321 17.607 1.00 83.69 91 SER A O 1
ATOM 699 N N . PRO A 1 92 ? 9.657 4.885 17.999 1.00 82.94 92 PRO A N 1
ATOM 700 C CA . PRO A 1 92 ? 8.822 6.016 17.584 1.00 82.94 92 PRO A CA 1
ATOM 701 C C . PRO A 1 92 ? 8.273 5.882 16.158 1.00 82.94 92 PRO A C 1
ATOM 703 O O . PRO A 1 92 ? 7.106 6.172 15.915 1.00 82.94 92 PRO A O 1
ATOM 706 N N . SER A 1 93 ? 9.075 5.371 15.216 1.00 78.62 93 SER A N 1
ATOM 707 C CA . SER A 1 93 ? 8.637 5.159 13.826 1.00 78.62 93 SER A CA 1
ATOM 708 C C . SER A 1 93 ? 7.500 4.128 13.735 1.00 78.62 93 SER A C 1
ATOM 710 O O . SER A 1 93 ? 6.471 4.371 13.101 1.00 78.62 93 SER A O 1
ATOM 712 N N . VAL A 1 94 ? 7.616 3.010 14.460 1.00 84.00 94 VAL A N 1
ATOM 713 C CA . VAL A 1 94 ? 6.567 1.976 14.496 1.00 84.00 94 VAL A CA 1
ATOM 714 C C . VAL A 1 94 ? 5.316 2.483 15.221 1.00 84.00 94 VAL A C 1
ATOM 716 O O . VAL A 1 94 ? 4.201 2.245 14.753 1.00 84.00 94 VAL A O 1
ATOM 719 N N . ALA A 1 95 ? 5.479 3.218 16.326 1.00 88.00 95 ALA A N 1
ATOM 720 C CA . ALA A 1 95 ? 4.373 3.830 17.060 1.00 88.00 95 ALA A CA 1
ATOM 721 C C . ALA A 1 95 ? 3.607 4.853 16.208 1.00 88.00 95 ALA A C 1
ATOM 723 O O . ALA A 1 95 ? 2.376 4.853 16.209 1.00 88.00 95 ALA A O 1
ATOM 724 N N . LYS A 1 96 ? 4.316 5.659 15.407 1.00 86.25 96 LYS A N 1
ATOM 725 C CA . LYS A 1 96 ? 3.725 6.594 14.440 1.00 86.25 96 LYS A CA 1
ATOM 726 C C . LYS A 1 96 ? 2.871 5.855 13.413 1.00 86.25 96 LYS A C 1
ATOM 728 O O . LYS A 1 96 ? 1.709 6.210 13.225 1.00 86.25 96 LYS A O 1
ATOM 733 N N . GLY A 1 97 ? 3.409 4.794 12.809 1.00 84.75 97 GLY A N 1
ATOM 734 C CA . GLY A 1 97 ? 2.661 3.957 11.866 1.00 84.75 97 GLY A CA 1
ATOM 735 C C . GLY A 1 97 ? 1.414 3.317 12.490 1.00 84.75 97 GLY A C 1
ATOM 736 O O . GLY A 1 97 ? 0.359 3.273 11.858 1.00 84.75 97 GLY A O 1
ATOM 737 N N . ALA A 1 98 ? 1.499 2.864 13.744 1.00 90.62 98 ALA A N 1
ATOM 738 C CA . ALA A 1 98 ? 0.351 2.336 14.481 1.00 90.62 98 ALA A CA 1
ATOM 739 C C . ALA A 1 98 ? -0.710 3.417 14.761 1.00 90.62 98 ALA A C 1
ATOM 741 O O . ALA A 1 98 ? -1.897 3.181 14.530 1.00 90.62 98 ALA A O 1
ATOM 742 N N . ALA A 1 99 ? -0.299 4.610 15.208 1.00 91.19 99 ALA A N 1
ATOM 743 C CA . ALA A 1 99 ? -1.200 5.731 15.473 1.00 91.19 99 ALA A CA 1
ATOM 744 C C . ALA A 1 99 ? -1.945 6.175 14.204 1.00 91.19 99 ALA A C 1
ATOM 746 O O . ALA A 1 99 ? -3.165 6.349 14.236 1.00 91.19 99 ALA A O 1
ATOM 747 N N . SER A 1 100 ? -1.243 6.309 13.074 1.00 86.44 100 SER A N 1
ATOM 748 C CA . SER A 1 100 ? -1.869 6.629 11.785 1.00 86.44 100 SER A CA 1
ATOM 749 C C . SER A 1 100 ? -2.880 5.559 11.370 1.00 86.44 100 SER A C 1
ATOM 751 O O . SER A 1 100 ? -4.046 5.881 11.139 1.00 86.44 100 SER A O 1
ATOM 753 N N . ALA A 1 101 ? -2.496 4.278 11.407 1.00 89.31 101 ALA A N 1
ATOM 754 C CA . ALA A 1 101 ? -3.395 3.173 11.073 1.00 89.31 101 ALA A CA 1
ATOM 755 C C . ALA A 1 101 ? -4.658 3.138 11.957 1.00 89.31 101 ALA A C 1
ATOM 757 O O . ALA A 1 101 ? -5.760 2.918 11.452 1.00 89.31 101 ALA A O 1
ATOM 758 N N . LEU A 1 102 ? -4.528 3.406 13.262 1.00 94.31 102 LEU A N 1
ATOM 759 C CA . LEU A 1 102 ? -5.658 3.512 14.190 1.00 94.31 102 LEU A CA 1
ATOM 760 C C . LEU A 1 102 ? -6.599 4.670 13.821 1.00 94.31 102 LEU A C 1
ATOM 762 O O . LEU A 1 102 ? -7.811 4.462 13.731 1.00 94.31 102 LEU A O 1
ATOM 766 N N . ARG A 1 103 ? -6.070 5.875 13.550 1.00 93.25 103 ARG A N 1
ATOM 767 C CA . ARG A 1 103 ? -6.884 7.032 13.119 1.00 93.25 103 ARG A CA 1
ATOM 768 C C . ARG A 1 103 ? -7.633 6.733 11.824 1.00 93.25 103 ARG A C 1
ATOM 770 O O . ARG A 1 103 ? -8.838 6.985 11.743 1.00 93.25 103 ARG A O 1
ATOM 777 N N . ALA A 1 104 ? -6.938 6.163 10.844 1.00 86.75 104 ALA A N 1
ATOM 778 C CA . ALA A 1 104 ? -7.489 5.754 9.560 1.00 86.75 104 ALA A CA 1
ATOM 779 C C . ALA A 1 104 ? -8.637 4.757 9.726 1.00 86.75 104 ALA A C 1
ATOM 781 O O . ALA A 1 104 ? -9.730 4.936 9.178 1.00 86.75 104 ALA A O 1
ATOM 782 N N . PHE A 1 105 ? -8.400 3.718 10.530 1.00 92.50 105 PHE A N 1
ATOM 783 C CA . PHE A 1 105 ? -9.356 2.651 10.780 1.00 92.50 105 PHE A CA 1
ATOM 784 C C . PHE A 1 105 ? -10.617 3.177 11.472 1.00 92.50 105 PHE A C 1
ATOM 786 O O . PHE A 1 105 ? -11.724 2.876 11.023 1.00 92.50 105 PHE A O 1
ATOM 793 N N . ILE A 1 106 ? -10.464 4.016 12.504 1.00 94.19 106 ILE A N 1
ATOM 794 C CA . ILE A 1 106 ? -11.592 4.668 13.186 1.00 94.19 106 ILE A CA 1
ATOM 795 C C . ILE A 1 106 ? -12.363 5.550 12.203 1.00 94.19 106 ILE A C 1
ATOM 797 O O . ILE A 1 106 ? -13.587 5.469 12.137 1.00 94.19 106 ILE A O 1
ATOM 801 N N . LYS A 1 107 ? -11.666 6.395 11.432 1.00 90.56 107 LYS A N 1
ATOM 802 C CA . LYS A 1 107 ? -12.292 7.337 10.494 1.00 90.56 107 LYS A CA 1
ATOM 803 C C . LYS A 1 107 ? -13.119 6.607 9.436 1.00 90.56 107 LYS A C 1
ATOM 805 O O . LYS A 1 107 ? -14.265 6.986 9.209 1.00 90.56 107 LYS A O 1
ATOM 810 N N . ARG A 1 108 ? -12.548 5.575 8.808 1.00 87.69 108 ARG A N 1
ATOM 811 C CA . ARG A 1 108 ? -13.171 4.823 7.708 1.00 87.69 108 ARG A CA 1
ATOM 812 C C . ARG A 1 108 ? -14.376 4.000 8.162 1.00 87.69 108 ARG A C 1
ATOM 814 O O . ARG A 1 108 ? -15.359 3.944 7.437 1.00 87.69 108 ARG A O 1
ATOM 821 N N . ASN A 1 109 ? -14.310 3.407 9.353 1.00 91.62 109 ASN A N 1
ATOM 822 C CA . ASN A 1 109 ? -15.311 2.445 9.824 1.00 91.62 109 ASN A CA 1
ATOM 823 C C . ASN A 1 109 ? -16.249 3.017 10.899 1.00 91.62 109 ASN A C 1
ATOM 825 O O . ASN A 1 109 ? -16.995 2.279 11.537 1.00 91.62 109 ASN A O 1
ATOM 829 N N . ARG A 1 110 ? -16.229 4.337 11.127 1.00 91.75 110 ARG A N 1
ATOM 830 C CA . ARG A 1 110 ? -16.952 4.987 12.232 1.00 91.75 110 ARG A CA 1
ATOM 831 C C . ARG A 1 110 ? -18.447 4.665 12.280 1.00 91.75 110 ARG A C 1
ATOM 833 O O . ARG A 1 110 ? -19.011 4.628 13.364 1.00 91.75 110 ARG A O 1
ATOM 840 N N . SER A 1 111 ? -19.088 4.501 11.124 1.00 91.69 111 SER A N 1
ATOM 841 C CA . SER A 1 111 ? -20.519 4.186 11.023 1.00 91.69 111 SER A CA 1
ATOM 842 C C . SER A 1 111 ? -20.853 2.722 11.304 1.00 91.69 111 SER A C 1
ATOM 844 O O . SER A 1 111 ? -22.014 2.418 11.555 1.00 91.69 111 SER A O 1
ATOM 846 N N . GLU A 1 112 ? -19.866 1.831 11.221 1.00 93.00 112 GLU A N 1
ATOM 847 C CA . GLU A 1 112 ? -20.023 0.384 11.412 1.00 93.00 112 GLU A CA 1
ATOM 848 C C . GLU A 1 112 ? -19.600 -0.060 12.816 1.00 93.00 112 GLU A C 1
ATOM 850 O O . GLU A 1 112 ? -20.028 -1.115 13.264 1.00 93.00 112 GLU A O 1
ATOM 855 N N . LEU A 1 113 ? -18.794 0.755 13.505 1.00 94.88 113 LEU A N 1
ATOM 856 C CA . LEU A 1 113 ? -18.276 0.471 14.840 1.00 94.88 113 LEU A CA 1
ATOM 857 C C . LEU A 1 113 ? -19.265 0.853 15.955 1.00 94.88 113 LEU A C 1
ATOM 859 O O . LEU A 1 113 ? -19.789 1.970 15.997 1.00 94.88 113 LEU A O 1
ATOM 863 N N . SER A 1 114 ? -19.421 -0.035 16.932 1.00 96.38 114 SER A N 1
ATOM 864 C CA . SER A 1 114 ? -20.106 0.208 18.198 1.00 96.38 114 SER A CA 1
ATOM 865 C C . SER A 1 114 ? -19.395 1.278 19.030 1.00 96.38 114 SER A C 1
ATOM 867 O O . SER A 1 114 ? -18.200 1.560 18.876 1.00 96.38 114 SER A O 1
ATOM 869 N N . ALA A 1 115 ? -20.123 1.879 19.974 1.00 96.00 115 ALA A N 1
ATOM 870 C CA . ALA A 1 115 ? -19.545 2.867 20.880 1.00 96.00 115 ALA A CA 1
ATOM 871 C C . ALA A 1 115 ? -18.414 2.259 21.729 1.00 96.00 115 ALA A C 1
ATOM 873 O O . ALA A 1 115 ? -17.411 2.919 22.000 1.00 96.00 115 ALA A O 1
ATOM 874 N N . GLU A 1 116 ? -18.559 0.999 22.130 1.00 97.00 116 GLU A N 1
ATOM 875 C CA . GLU A 1 116 ? -17.569 0.220 22.866 1.00 97.00 116 GLU A CA 1
ATOM 876 C C . GLU A 1 116 ? -16.294 0.002 22.036 1.00 97.00 116 GLU A C 1
ATOM 878 O O . GLU A 1 116 ? -15.197 0.229 22.552 1.00 97.00 116 GLU A O 1
ATOM 883 N N . ALA A 1 117 ? -16.423 -0.371 20.758 1.00 97.12 117 ALA A N 1
ATOM 884 C CA . ALA A 1 117 ? -15.286 -0.554 19.854 1.00 97.12 117 ALA A CA 1
ATOM 885 C C . ALA A 1 117 ? -14.566 0.767 19.559 1.00 97.12 117 ALA A C 1
ATOM 887 O O . ALA A 1 117 ? -13.337 0.826 19.613 1.00 97.12 117 ALA A O 1
ATOM 888 N N . ILE A 1 118 ? -15.308 1.862 19.351 1.00 97.31 118 ILE A N 1
ATOM 889 C CA . ILE A 1 118 ? -14.720 3.203 19.199 1.00 97.31 118 ILE A CA 1
ATOM 890 C C . ILE A 1 118 ? -13.935 3.597 20.456 1.00 97.31 118 ILE A C 1
ATOM 892 O O . ILE A 1 118 ? -12.819 4.109 20.338 1.00 97.31 118 ILE A O 1
ATOM 896 N N . ARG A 1 119 ? -14.476 3.354 21.659 1.00 97.56 119 ARG A N 1
ATOM 897 C CA . ARG A 1 119 ? -13.762 3.631 22.919 1.00 97.56 119 ARG A CA 1
ATOM 898 C C . ARG A 1 119 ? -12.473 2.817 23.024 1.00 97.56 119 ARG A C 1
ATOM 900 O O . ARG A 1 119 ? -11.440 3.391 23.354 1.00 97.56 119 ARG A O 1
ATOM 907 N N . MET A 1 120 ? -12.521 1.521 22.706 1.00 97.69 120 MET A N 1
ATOM 908 C CA . MET A 1 120 ? -11.346 0.642 22.707 1.00 97.69 120 MET A CA 1
ATOM 909 C C . MET A 1 120 ? -10.258 1.146 21.747 1.00 97.69 120 MET A C 1
ATOM 911 O O . MET A 1 120 ? -9.119 1.342 22.161 1.00 97.69 120 MET A O 1
ATOM 915 N N . LEU A 1 121 ? -10.613 1.442 20.495 1.00 97.81 121 LEU A N 1
ATOM 916 C CA . LEU A 1 121 ? -9.668 1.944 19.492 1.00 97.81 121 LEU A CA 1
ATOM 917 C C . LEU A 1 121 ? -9.094 3.319 19.855 1.00 97.81 121 LEU A C 1
ATOM 919 O O . LEU A 1 121 ? -7.918 3.578 19.617 1.00 97.81 121 LEU A O 1
ATOM 923 N N . THR A 1 122 ? -9.903 4.199 20.449 1.00 97.62 122 THR A N 1
ATOM 924 C CA . THR A 1 122 ? -9.440 5.519 20.910 1.00 97.62 122 THR A CA 1
ATOM 925 C C . THR A 1 122 ? -8.415 5.379 22.036 1.00 97.62 122 THR A C 1
ATOM 927 O O . THR A 1 122 ? -7.431 6.111 22.076 1.00 97.62 122 THR A O 1
ATOM 930 N N . GLU A 1 123 ? -8.610 4.415 22.933 1.00 97.69 123 GLU A N 1
ATOM 931 C CA . GLU A 1 123 ? -7.638 4.100 23.976 1.00 97.69 123 GLU A CA 1
ATOM 932 C C . GLU A 1 123 ? -6.348 3.498 23.389 1.00 97.69 123 GLU A C 1
ATOM 934 O O . GLU A 1 123 ? -5.252 3.879 23.798 1.00 97.69 123 GLU A O 1
ATOM 939 N N . HIS A 1 124 ? -6.445 2.619 22.384 1.00 97.81 124 HIS A N 1
ATOM 940 C CA . HIS A 1 124 ? -5.266 2.116 21.664 1.00 97.81 124 HIS A CA 1
ATOM 941 C C . HIS A 1 124 ? -4.493 3.263 20.996 1.00 97.81 124 HIS A C 1
ATOM 943 O O . HIS A 1 124 ? -3.269 3.331 21.104 1.00 97.81 124 HIS A O 1
ATOM 949 N N . LEU A 1 125 ? -5.210 4.199 20.364 1.00 96.06 125 LEU A N 1
ATOM 950 C CA . LEU A 1 125 ? -4.628 5.384 19.735 1.00 96.06 125 LEU A CA 1
ATOM 951 C C . LEU A 1 125 ? -3.896 6.254 20.756 1.00 96.06 125 LEU A C 1
ATOM 953 O O . LEU A 1 125 ? -2.745 6.613 20.527 1.00 96.06 125 LEU A O 1
ATOM 957 N N . ARG A 1 126 ? -4.517 6.520 21.908 1.00 95.31 126 ARG A N 1
ATOM 958 C CA . ARG A 1 126 ? -3.898 7.296 22.987 1.00 95.31 126 ARG A CA 1
ATOM 959 C C . ARG A 1 126 ? -2.584 6.670 23.465 1.00 95.31 126 ARG A C 1
ATOM 961 O O . ARG A 1 126 ? -1.646 7.400 23.765 1.00 95.31 126 ARG A O 1
ATOM 968 N N . ARG A 1 127 ? -2.489 5.337 23.543 1.00 94.56 127 ARG A N 1
ATOM 969 C CA . ARG A 1 127 ? -1.228 4.659 23.903 1.00 94.56 127 ARG A CA 1
ATOM 970 C C . ARG A 1 127 ? -0.154 4.864 22.846 1.00 94.56 127 ARG A C 1
ATOM 972 O O . ARG A 1 127 ? 0.985 5.142 23.202 1.00 94.56 127 ARG A O 1
ATOM 979 N N . ALA A 1 128 ? -0.518 4.749 21.570 1.00 92.62 128 ALA A N 1
ATOM 980 C CA . ALA A 1 128 ? 0.418 4.990 20.479 1.00 92.62 128 ALA A CA 1
ATOM 981 C C . ALA A 1 128 ? 0.916 6.442 20.466 1.00 92.62 128 ALA A C 1
ATOM 983 O O . ALA A 1 128 ? 2.109 6.676 20.309 1.00 92.62 128 ALA A O 1
ATOM 984 N N . GLU A 1 129 ? 0.022 7.405 20.694 1.00 91.69 129 GLU A N 1
ATOM 985 C CA . GLU A 1 129 ? 0.364 8.827 20.813 1.00 91.69 129 GLU A CA 1
ATOM 986 C C . GLU A 1 129 ? 1.222 9.113 22.051 1.00 91.69 129 GLU A C 1
ATOM 988 O O . GLU A 1 129 ? 2.183 9.865 21.952 1.00 91.69 129 GLU A O 1
ATOM 993 N N . GLY A 1 130 ? 0.971 8.441 23.179 1.00 90.62 130 GLY A N 1
ATOM 994 C CA . GLY A 1 130 ? 1.796 8.573 24.383 1.00 90.62 130 GLY A CA 1
ATOM 995 C C . GLY A 1 130 ? 3.269 8.215 24.155 1.00 90.62 130 GLY A C 1
ATOM 996 O O . GLY A 1 130 ? 4.144 8.921 24.644 1.00 90.62 130 GLY A O 1
ATOM 997 N N . VAL A 1 131 ? 3.553 7.181 23.351 1.00 88.12 131 VAL A N 1
ATOM 998 C CA . VAL A 1 131 ? 4.935 6.829 22.959 1.00 88.12 131 VAL A CA 1
ATOM 999 C C . VAL A 1 131 ? 5.588 7.945 22.135 1.00 88.12 131 VAL A C 1
ATOM 1001 O O . VAL A 1 131 ? 6.790 8.166 22.244 1.00 88.12 131 VAL A O 1
ATOM 1004 N N . LEU A 1 132 ? 4.812 8.651 21.309 1.00 84.62 132 LEU A N 1
ATOM 1005 C CA . LEU A 1 132 ? 5.316 9.754 20.488 1.00 84.62 132 LEU A CA 1
ATOM 1006 C C . LEU A 1 132 ? 5.548 11.020 21.313 1.00 84.62 132 LEU A C 1
ATOM 1008 O O . LEU A 1 132 ? 6.530 11.710 21.075 1.00 84.62 132 LEU A O 1
ATOM 1012 N N . ASP A 1 133 ? 4.683 11.305 22.286 1.00 85.06 133 ASP A N 1
ATOM 1013 C CA . ASP A 1 133 ? 4.787 12.487 23.148 1.00 85.06 133 ASP A CA 1
ATOM 1014 C C . ASP A 1 133 ? 5.967 12.404 24.136 1.00 85.06 133 ASP A C 1
ATOM 1016 O O . ASP A 1 133 ? 6.520 13.431 24.536 1.00 85.06 133 ASP A O 1
ATOM 1020 N N . GLU A 1 134 ? 6.380 11.191 24.528 1.00 78.56 134 GLU A N 1
ATOM 1021 C CA . GLU A 1 134 ? 7.583 10.955 25.346 1.00 78.56 134 GLU A CA 1
ATOM 1022 C C . GLU A 1 134 ? 8.883 11.332 24.612 1.00 78.56 134 GLU A C 1
ATOM 1024 O O . GLU A 1 134 ? 9.899 11.627 25.248 1.00 78.56 134 GLU A O 1
ATOM 1029 N N . VAL A 1 135 ? 8.839 11.372 23.280 1.00 69.94 135 VAL A N 1
ATOM 1030 C CA . VAL A 1 135 ? 9.921 11.833 22.411 1.00 69.94 135 VAL A CA 1
ATOM 1031 C C . VAL A 1 135 ? 9.652 13.304 22.101 1.00 69.94 135 VAL A C 1
ATOM 1033 O O . VAL A 1 135 ? 8.767 13.639 21.323 1.00 69.94 135 VAL A O 1
ATOM 1036 N N . SER A 1 136 ? 10.358 14.206 22.781 1.00 61.81 136 SER A N 1
ATOM 1037 C CA . SER A 1 136 ? 10.046 15.643 22.827 1.00 61.81 136 SER A CA 1
ATOM 1038 C C . SER A 1 136 ? 9.752 16.281 21.451 1.00 61.81 136 SER A C 1
ATOM 1040 O O . SER A 1 136 ? 10.334 15.910 20.437 1.00 61.81 136 SER A O 1
ATOM 1042 N N . GLY A 1 137 ? 8.876 17.294 21.393 1.00 60.25 137 GLY A N 1
ATOM 1043 C CA . GLY A 1 137 ? 8.358 17.850 20.127 1.00 60.25 137 GLY A CA 1
ATOM 1044 C C . GLY A 1 137 ? 9.402 18.347 19.109 1.00 60.25 137 GLY A C 1
ATOM 1045 O O . GLY A 1 137 ? 9.139 18.296 17.912 1.00 60.25 137 GLY A O 1
ATOM 1046 N N . ALA A 1 138 ? 10.596 18.762 19.551 1.00 55.50 138 ALA A N 1
ATOM 1047 C CA . ALA A 1 138 ? 11.698 19.115 18.648 1.00 55.50 138 ALA A CA 1
ATOM 1048 C C . ALA A 1 138 ? 12.413 17.875 18.075 1.00 55.50 138 ALA A C 1
ATOM 1050 O O . ALA A 1 138 ? 12.799 17.871 16.910 1.00 55.50 138 ALA A O 1
ATOM 1051 N N . GLU A 1 139 ? 12.535 16.804 18.866 1.00 57.16 139 GLU A N 1
ATOM 1052 C CA . GLU A 1 139 ? 13.024 15.509 18.386 1.00 57.16 139 GLU A CA 1
ATOM 1053 C C . GLU A 1 139 ? 11.994 14.844 17.472 1.00 57.16 139 GLU A C 1
ATOM 1055 O O . GLU A 1 139 ? 12.385 14.195 16.516 1.00 57.16 139 GLU A O 1
ATOM 1060 N N . SER A 1 140 ? 10.693 15.034 17.703 1.00 55.12 140 SER A N 1
ATOM 1061 C CA . SER A 1 140 ? 9.626 14.456 16.878 1.00 55.12 140 SER A CA 1
ATOM 1062 C C . SER A 1 140 ? 9.614 15.006 15.445 1.00 55.12 140 SER A C 1
ATOM 1064 O O . SER A 1 140 ? 9.559 14.227 14.496 1.00 55.12 140 SER A O 1
ATOM 1066 N N . GLU A 1 141 ? 9.758 16.325 15.255 1.00 55.41 141 GLU A N 1
ATOM 1067 C CA . GLU A 1 141 ? 9.845 16.933 13.915 1.00 55.41 141 GLU A CA 1
ATOM 1068 C C . GLU A 1 141 ? 11.146 16.560 13.183 1.00 55.41 141 GLU A C 1
ATOM 1070 O O . GLU A 1 141 ? 11.117 16.261 11.988 1.00 55.41 141 GLU A O 1
ATOM 1075 N N . GLU A 1 142 ? 12.280 16.514 13.892 1.00 55.34 142 GLU A N 1
ATOM 1076 C CA . GLU A 1 142 ? 13.568 16.099 13.321 1.00 55.34 142 GLU A CA 1
ATOM 1077 C C . GLU A 1 142 ? 13.610 14.588 13.030 1.00 55.34 142 GLU A C 1
ATOM 1079 O O . GLU A 1 142 ? 14.166 14.155 12.024 1.00 55.34 142 GLU A O 1
ATOM 1084 N N . LEU A 1 143 ? 12.981 13.757 13.864 1.00 53.50 143 LEU A N 1
ATOM 1085 C CA . LEU A 1 143 ? 12.786 12.331 13.597 1.00 53.50 143 LEU A CA 1
ATOM 1086 C C . LEU A 1 143 ? 11.800 12.106 12.457 1.00 53.50 143 LEU A C 1
ATOM 1088 O O . LEU A 1 143 ? 11.943 11.127 11.735 1.00 53.50 143 LEU A O 1
ATOM 1092 N N . GLN A 1 144 ? 10.820 12.988 12.274 1.00 53.78 144 GLN A N 1
ATOM 1093 C CA . GLN A 1 144 ? 9.864 12.906 11.180 1.00 53.78 144 GLN A CA 1
ATOM 1094 C C . GLN A 1 144 ? 10.526 13.225 9.841 1.00 53.78 144 GLN A C 1
ATOM 1096 O O . GLN A 1 144 ? 10.415 12.411 8.930 1.00 53.78 144 GLN A O 1
ATOM 1101 N N . SER A 1 145 ? 11.276 14.326 9.737 1.00 51.91 145 SER A N 1
ATOM 1102 C CA . SER A 1 145 ? 12.045 14.625 8.523 1.00 51.91 145 SER A CA 1
ATOM 1103 C C . SER A 1 145 ? 13.090 13.546 8.244 1.00 51.91 145 SER A C 1
ATOM 1105 O O . SER A 1 145 ? 13.187 13.069 7.118 1.00 51.91 145 SER A O 1
ATOM 1107 N N . ARG A 1 146 ? 13.799 13.071 9.276 1.00 52.03 146 ARG A N 1
ATOM 1108 C CA . ARG A 1 146 ? 14.770 11.981 9.131 1.00 52.03 146 ARG A CA 1
ATOM 1109 C C . ARG A 1 146 ? 14.125 10.650 8.777 1.00 52.03 146 ARG A C 1
ATOM 1111 O O . ARG A 1 146 ? 14.738 9.910 8.030 1.00 52.03 146 ARG A O 1
ATOM 1118 N N . SER A 1 147 ? 12.948 10.310 9.298 1.00 51.78 147 SER A N 1
ATOM 1119 C CA . SER A 1 147 ? 12.250 9.059 8.960 1.00 51.78 147 SER A CA 1
ATOM 1120 C C . SER A 1 147 ? 11.710 9.106 7.539 1.00 51.78 147 SER A C 1
ATOM 1122 O O . SER A 1 147 ? 11.853 8.125 6.822 1.00 51.78 147 SER A O 1
ATOM 1124 N N . ASP A 1 148 ? 11.131 10.236 7.128 1.00 53.53 148 ASP A N 1
ATOM 1125 C CA . ASP A 1 148 ? 10.582 10.399 5.785 1.00 53.53 148 ASP A CA 1
ATOM 1126 C C . ASP A 1 148 ? 11.721 10.402 4.742 1.00 53.53 148 ASP A C 1
ATOM 1128 O O . ASP A 1 148 ? 11.608 9.726 3.726 1.00 53.53 148 ASP A O 1
ATOM 1132 N N . GLU A 1 149 ? 12.859 11.060 5.022 1.00 53.34 149 GLU A N 1
ATOM 1133 C CA . GLU A 1 149 ? 14.078 10.980 4.195 1.00 53.34 149 GLU A CA 1
ATOM 1134 C C . GLU A 1 149 ? 14.709 9.575 4.216 1.00 53.34 149 GLU A C 1
ATOM 1136 O O . GLU A 1 149 ? 15.173 9.085 3.186 1.00 53.34 149 GLU A O 1
ATOM 1141 N N . HIS A 1 150 ? 14.705 8.894 5.367 1.00 50.31 150 HIS A N 1
ATOM 1142 C CA . HIS A 1 150 ? 15.306 7.569 5.520 1.00 50.31 150 HIS A CA 1
ATOM 1143 C C . HIS A 1 150 ? 14.503 6.472 4.822 1.00 50.31 150 HIS A C 1
ATOM 1145 O O . HIS A 1 150 ? 15.108 5.649 4.143 1.00 50.31 150 HIS A O 1
ATOM 1151 N N . ASP A 1 151 ? 13.172 6.465 4.918 1.00 58.84 151 ASP A N 1
ATOM 1152 C CA . ASP A 1 151 ? 12.321 5.492 4.217 1.00 58.84 151 ASP A CA 1
ATOM 1153 C C . ASP A 1 151 ? 12.469 5.628 2.696 1.00 58.84 151 ASP A C 1
ATOM 1155 O O . ASP A 1 151 ? 12.480 4.640 1.957 1.00 58.84 151 ASP A O 1
ATOM 1159 N N . ASP A 1 152 ? 12.654 6.859 2.230 1.00 59.62 152 ASP A N 1
ATOM 1160 C CA . ASP A 1 152 ? 12.878 7.190 0.834 1.00 59.62 152 ASP A CA 1
ATOM 1161 C C . ASP A 1 152 ? 14.292 6.801 0.353 1.00 59.62 152 ASP A C 1
ATOM 1163 O O . ASP A 1 152 ? 14.472 6.318 -0.777 1.00 59.62 152 ASP A O 1
ATOM 1167 N N . ASP A 1 153 ? 15.327 7.014 1.158 1.00 59.78 153 ASP A N 1
ATOM 1168 C CA . ASP A 1 153 ? 16.701 6.606 0.841 1.00 59.78 153 ASP A CA 1
ATOM 1169 C C . ASP A 1 153 ? 16.882 5.087 0.915 1.00 59.78 153 ASP A C 1
ATOM 1171 O O . ASP A 1 153 ? 17.525 4.507 0.035 1.00 59.78 153 ASP A O 1
ATOM 1175 N N . LEU A 1 154 ? 16.235 4.429 1.879 1.00 58.78 154 LEU A N 1
ATOM 1176 C CA . LEU A 1 154 ? 16.130 2.973 1.943 1.00 58.78 154 LEU A CA 1
ATOM 1177 C C . LEU A 1 154 ? 15.413 2.427 0.709 1.00 58.78 154 LEU A C 1
ATOM 1179 O O . LEU A 1 154 ? 15.924 1.508 0.076 1.00 58.78 154 LEU A O 1
ATOM 1183 N N . ALA A 1 155 ? 14.308 3.048 0.281 1.00 66.00 155 ALA A N 1
ATOM 1184 C CA . ALA A 1 155 ? 13.624 2.664 -0.952 1.00 66.00 155 ALA A CA 1
ATOM 1185 C C . ALA A 1 155 ? 14.546 2.743 -2.177 1.00 66.00 155 ALA A C 1
ATOM 1187 O O . ALA A 1 155 ? 14.538 1.857 -3.027 1.00 66.00 155 ALA A O 1
ATOM 1188 N N . SER A 1 156 ? 15.358 3.800 -2.283 1.00 68.31 156 SER A N 1
ATOM 1189 C CA . SER A 1 156 ? 16.283 3.964 -3.412 1.00 68.31 156 SER A CA 1
ATOM 1190 C C . SER A 1 156 ? 17.439 2.965 -3.367 1.00 68.31 156 SER A C 1
ATOM 1192 O O . SER A 1 156 ? 17.859 2.485 -4.420 1.00 68.31 156 SER A O 1
ATOM 1194 N N . ALA A 1 157 ? 17.936 2.641 -2.171 1.00 71.56 157 ALA A N 1
ATOM 1195 C CA . ALA A 1 157 ? 18.979 1.642 -1.967 1.00 71.56 157 ALA A CA 1
ATOM 1196 C C . ALA A 1 157 ? 18.476 0.219 -2.262 1.00 71.56 157 ALA A C 1
ATOM 1198 O O . ALA A 1 157 ? 19.126 -0.509 -3.011 1.00 71.56 157 ALA A O 1
ATOM 1199 N N . ASP A 1 158 ? 17.298 -0.146 -1.755 1.00 78.88 158 ASP A N 1
ATOM 1200 C CA . ASP A 1 158 ? 16.680 -1.462 -1.959 1.00 78.88 158 ASP A CA 1
ATOM 1201 C C . ASP A 1 158 ? 16.269 -1.694 -3.421 1.00 78.88 158 ASP A C 1
ATOM 1203 O O . ASP A 1 158 ? 16.231 -2.828 -3.898 1.00 78.88 158 ASP A O 1
ATOM 1207 N N . LEU A 1 159 ? 15.989 -0.615 -4.160 1.00 86.50 159 LEU A N 1
ATOM 1208 C CA . LEU A 1 159 ? 15.626 -0.656 -5.579 1.00 86.50 159 LEU A CA 1
ATOM 1209 C C . LEU A 1 159 ? 16.809 -0.421 -6.528 1.00 86.50 159 LEU A C 1
ATOM 1211 O O . LEU A 1 159 ? 16.609 -0.364 -7.749 1.00 86.50 159 LEU A O 1
ATOM 1215 N N . ALA A 1 160 ? 18.029 -0.265 -6.011 1.00 87.88 160 ALA A N 1
ATOM 1216 C CA . ALA A 1 160 ? 19.208 -0.036 -6.836 1.00 87.88 160 ALA A CA 1
ATOM 1217 C C . ALA A 1 160 ? 19.458 -1.231 -7.770 1.00 87.88 160 ALA A C 1
ATOM 1219 O O . ALA A 1 160 ? 19.581 -2.376 -7.338 1.00 87.88 160 ALA A O 1
ATOM 1220 N N . GLY A 1 161 ? 19.525 -0.965 -9.076 1.00 89.50 161 GLY A N 1
ATOM 1221 C CA . GLY A 1 161 ? 19.717 -2.001 -10.095 1.00 89.50 161 GLY A CA 1
ATOM 1222 C C . GLY A 1 161 ? 18.479 -2.861 -10.383 1.00 89.50 161 GLY A C 1
ATOM 1223 O O . GLY A 1 161 ? 18.556 -3.767 -11.213 1.00 89.50 161 GLY A O 1
ATOM 1224 N N . VAL A 1 162 ? 17.333 -2.578 -9.754 1.00 92.94 162 VAL A N 1
ATOM 1225 C CA . VAL A 1 162 ? 16.068 -3.256 -10.063 1.00 92.94 162 VAL A CA 1
ATOM 1226 C C . VAL A 1 162 ? 15.502 -2.688 -11.362 1.00 92.94 162 VAL A C 1
ATOM 1228 O O . VAL A 1 162 ? 15.163 -1.506 -11.444 1.00 92.94 162 VAL A O 1
ATOM 1231 N N . ALA A 1 163 ? 15.375 -3.535 -12.381 1.00 96.00 163 ALA A N 1
ATOM 1232 C CA . ALA A 1 163 ? 14.713 -3.206 -13.639 1.00 96.00 163 ALA A CA 1
ATOM 1233 C C . ALA A 1 163 ? 13.205 -3.473 -13.538 1.00 96.00 163 ALA A C 1
ATOM 1235 O O . ALA A 1 163 ? 12.796 -4.508 -13.014 1.00 96.00 163 ALA A O 1
ATOM 1236 N N . GLY A 1 164 ? 12.367 -2.576 -14.065 1.00 96.81 164 GLY A N 1
ATOM 1237 C CA . GLY A 1 164 ? 10.921 -2.791 -14.053 1.00 96.81 164 GLY A CA 1
ATOM 1238 C C . GLY A 1 164 ? 10.058 -1.543 -14.235 1.00 96.81 164 GLY A C 1
ATOM 1239 O O . GLY A 1 164 ? 10.442 -0.591 -14.924 1.00 96.81 164 GLY A O 1
ATOM 1240 N N . ILE A 1 165 ? 8.866 -1.577 -13.632 1.00 97.25 165 ILE A N 1
ATOM 1241 C CA . ILE A 1 165 ? 7.846 -0.520 -13.683 1.00 97.25 165 ILE A CA 1
ATOM 1242 C C . ILE A 1 165 ? 7.786 0.192 -12.330 1.00 97.25 165 ILE A C 1
ATOM 1244 O O . ILE A 1 165 ? 7.720 -0.452 -11.291 1.00 97.25 165 ILE A O 1
ATOM 1248 N N . TYR A 1 166 ? 7.759 1.520 -12.330 1.00 94.31 166 TYR A N 1
ATOM 1249 C CA . TYR A 1 166 ? 7.581 2.340 -11.134 1.00 94.31 166 TYR A CA 1
ATOM 1250 C C . TYR A 1 166 ? 6.314 3.186 -11.228 1.00 94.31 166 TYR A C 1
ATOM 1252 O O . TYR A 1 166 ? 5.861 3.555 -12.317 1.00 94.31 166 TYR A O 1
ATOM 1260 N N . ALA A 1 167 ? 5.777 3.538 -10.064 1.00 93.44 167 ALA A N 1
ATOM 1261 C CA . ALA A 1 167 ? 4.624 4.401 -9.906 1.00 93.44 167 ALA A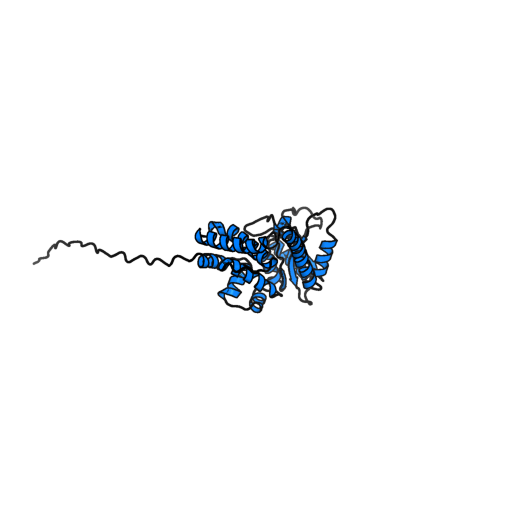 CA 1
ATOM 1262 C C . ALA A 1 167 ? 4.919 5.513 -8.886 1.00 93.44 167 ALA A C 1
ATOM 1264 O O . ALA A 1 167 ? 5.244 5.226 -7.734 1.00 93.44 167 ALA A O 1
ATOM 1265 N N . PHE A 1 168 ? 4.773 6.776 -9.299 1.00 90.00 168 PHE A N 1
ATOM 1266 C CA . PHE A 1 168 ? 4.936 7.958 -8.442 1.00 90.00 168 PHE A CA 1
ATOM 1267 C C . PHE A 1 168 ? 3.661 8.788 -8.378 1.00 90.00 168 PHE A C 1
ATOM 1269 O O . PHE A 1 168 ? 2.892 8.841 -9.336 1.00 90.00 168 PHE A O 1
ATOM 1276 N N . SER A 1 169 ? 3.487 9.522 -7.289 1.00 88.31 169 SER A N 1
ATOM 1277 C CA . SER A 1 169 ? 2.491 10.586 -7.179 1.00 88.31 169 SER A CA 1
ATOM 1278 C C . SER A 1 169 ? 3.102 11.798 -6.474 1.00 88.31 169 SER A C 1
ATOM 1280 O O . SER A 1 169 ? 4.194 11.710 -5.919 1.00 88.31 169 SER A O 1
ATOM 1282 N N . TYR A 1 170 ? 2.416 12.939 -6.504 1.00 83.69 170 TYR A N 1
ATOM 1283 C CA . TYR A 1 170 ? 2.742 14.056 -5.611 1.00 83.69 170 TYR A CA 1
ATOM 1284 C C . TYR A 1 170 ? 2.020 13.892 -4.278 1.00 83.69 170 TYR A C 1
ATOM 1286 O O . TYR A 1 170 ? 0.909 13.348 -4.252 1.00 83.69 170 TYR A O 1
ATOM 1294 N N . GLY A 1 171 ? 2.628 14.416 -3.209 1.00 77.81 171 GLY A N 1
ATOM 1295 C CA . GLY A 1 171 ? 2.039 14.453 -1.867 1.00 77.81 171 GLY A CA 1
ATOM 1296 C C . GLY A 1 171 ? 0.612 15.001 -1.879 1.00 77.81 171 GLY A C 1
ATOM 1297 O O . GLY A 1 171 ? -0.305 14.309 -1.444 1.00 77.81 171 GLY A O 1
ATOM 1298 N N . TRP A 1 172 ? 0.372 16.144 -2.533 1.00 77.69 172 TRP A N 1
ATOM 1299 C CA . TRP A 1 172 ? -0.969 16.736 -2.601 1.00 77.69 172 TRP A CA 1
ATOM 1300 C C . TRP A 1 172 ? -2.037 15.835 -3.234 1.00 77.69 172 TRP A C 1
ATOM 1302 O O . TRP A 1 172 ? -3.189 15.839 -2.803 1.00 77.69 172 TRP A O 1
ATOM 1312 N N . TYR A 1 173 ? -1.690 15.039 -4.252 1.00 82.31 173 TYR A N 1
ATOM 1313 C CA . TYR A 1 173 ? -2.637 14.081 -4.840 1.00 82.31 173 TYR A CA 1
ATOM 1314 C C . TYR A 1 173 ? -2.907 12.898 -3.906 1.00 82.31 173 TYR A C 1
ATOM 1316 O O . TYR A 1 173 ? -4.005 12.341 -3.919 1.00 82.31 173 TYR A O 1
ATOM 1324 N N . LEU A 1 174 ? -1.913 12.494 -3.120 1.00 79.50 174 LEU A N 1
ATOM 1325 C CA . LEU A 1 174 ? -2.053 11.414 -2.151 1.00 79.50 174 LEU A CA 1
ATOM 1326 C C . LEU A 1 174 ? -2.928 11.850 -0.966 1.00 79.50 174 LEU A C 1
ATOM 1328 O O . LEU A 1 174 ? -3.805 11.085 -0.572 1.00 79.50 174 LEU A O 1
ATOM 1332 N N . GLU A 1 175 ? -2.771 13.095 -0.505 1.00 74.50 175 GLU A N 1
ATOM 1333 C CA . GLU A 1 175 ? -3.613 13.731 0.519 1.00 74.50 175 GLU A CA 1
ATOM 1334 C C . GLU A 1 175 ? -5.049 13.972 0.038 1.00 74.50 175 GLU A C 1
ATOM 1336 O O . GLU A 1 175 ? -6.017 13.728 0.757 1.00 74.50 175 GLU A O 1
ATOM 1341 N N . ARG A 1 176 ? -5.204 14.486 -1.189 1.00 75.19 176 ARG A N 1
ATOM 1342 C CA . ARG A 1 176 ? -6.499 14.861 -1.770 1.00 75.19 176 ARG A CA 1
ATOM 1343 C C . ARG A 1 176 ? -6.856 13.939 -2.920 1.00 75.19 176 ARG A C 1
ATOM 1345 O O . ARG A 1 176 ? -6.788 14.310 -4.096 1.00 75.19 176 ARG A O 1
ATOM 1352 N N . ARG A 1 177 ? -7.251 12.722 -2.556 1.00 77.12 177 ARG A N 1
ATOM 1353 C CA . ARG A 1 177 ? -7.706 11.706 -3.508 1.00 77.12 177 ARG A CA 1
ATOM 1354 C C . ARG A 1 177 ? -8.929 12.200 -4.275 1.00 77.12 177 ARG A C 1
ATOM 1356 O O . ARG A 1 177 ? -9.803 12.863 -3.726 1.00 77.12 177 ARG A O 1
ATOM 1363 N N . ALA A 1 178 ? -8.980 11.868 -5.562 1.00 74.50 178 ALA A N 1
ATOM 1364 C CA . ALA A 1 178 ? -10.097 12.259 -6.417 1.00 74.50 178 ALA A CA 1
ATOM 1365 C C . ALA A 1 178 ? -11.377 11.478 -6.076 1.00 74.50 178 ALA A C 1
ATOM 1367 O O . ALA A 1 178 ? -12.473 12.011 -6.219 1.00 74.50 178 ALA A O 1
ATOM 1368 N N . ASP A 1 179 ? -11.219 10.237 -5.609 1.00 74.81 179 ASP A N 1
ATOM 1369 C CA . ASP A 1 179 ? -12.287 9.408 -5.050 1.00 74.81 179 ASP A CA 1
ATOM 1370 C C . ASP A 1 179 ? -11.769 8.771 -3.755 1.00 74.81 179 ASP A C 1
ATOM 1372 O O . ASP A 1 179 ? -10.901 7.894 -3.789 1.00 74.81 179 ASP A O 1
ATOM 1376 N N . GLU A 1 180 ? -12.275 9.230 -2.608 1.00 65.62 180 GLU A N 1
ATOM 1377 C CA . GLU A 1 180 ? -11.899 8.694 -1.294 1.00 65.62 180 GLU A CA 1
ATOM 1378 C C . GLU A 1 180 ? -12.351 7.240 -1.110 1.00 65.62 180 GLU A C 1
ATOM 1380 O O . GLU A 1 180 ? -11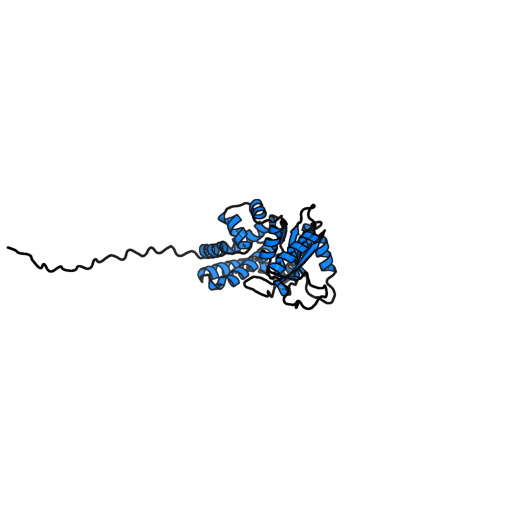.654 6.463 -0.459 1.00 65.62 180 GLU A O 1
ATOM 1385 N N . LYS A 1 181 ? -13.479 6.844 -1.715 1.00 66.81 181 LYS A N 1
ATOM 1386 C CA . LYS A 1 181 ? -14.063 5.508 -1.549 1.00 66.81 181 LYS A CA 1
ATOM 1387 C C . LYS A 1 181 ? -13.276 4.458 -2.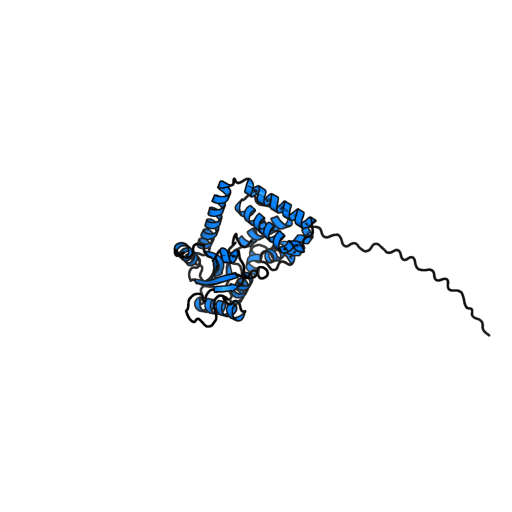324 1.00 66.81 181 LYS A C 1
ATOM 1389 O O . LYS A 1 181 ? -13.002 3.385 -1.797 1.00 66.81 181 LYS A O 1
ATOM 1394 N N . MET A 1 182 ? -12.903 4.770 -3.564 1.00 68.12 182 MET A N 1
ATOM 1395 C CA . MET A 1 182 ? -12.085 3.883 -4.405 1.00 68.12 182 MET A CA 1
ATOM 1396 C C . MET A 1 182 ? -10.579 4.087 -4.193 1.00 68.12 182 MET A C 1
ATOM 1398 O O . MET A 1 182 ? -9.763 3.385 -4.794 1.00 68.12 182 MET A O 1
ATOM 1402 N N . GLY A 1 183 ? -10.194 5.074 -3.381 1.00 76.31 183 GLY A N 1
ATOM 1403 C CA . GLY A 1 183 ? -8.804 5.437 -3.135 1.00 76.31 183 GLY A CA 1
ATOM 1404 C C . GLY A 1 183 ? -8.060 5.918 -4.383 1.00 76.31 183 GLY A C 1
ATOM 1405 O O . GLY A 1 183 ? -6.832 5.865 -4.411 1.00 76.31 183 GLY A O 1
ATOM 1406 N N . THR A 1 184 ? -8.772 6.331 -5.438 1.00 86.50 184 THR A N 1
ATOM 1407 C CA . THR A 1 184 ? -8.131 6.680 -6.709 1.00 86.50 184 THR A CA 1
ATOM 1408 C C . THR A 1 184 ? -7.532 8.071 -6.661 1.00 86.50 184 THR A C 1
ATOM 1410 O O . THR A 1 184 ? -8.148 9.029 -6.183 1.00 86.50 184 THR A O 1
ATOM 1413 N N . THR A 1 185 ? -6.336 8.185 -7.217 1.00 89.69 185 THR A N 1
ATOM 1414 C CA . THR A 1 185 ? -5.623 9.443 -7.360 1.00 89.69 185 THR A CA 1
ATOM 1415 C C . THR A 1 185 ? -4.789 9.455 -8.637 1.00 89.69 185 THR A C 1
ATOM 1417 O O . THR A 1 185 ? -4.759 8.481 -9.392 1.00 89.69 185 THR A O 1
ATOM 1420 N N . LEU A 1 186 ? -4.146 10.585 -8.925 1.00 90.81 186 LEU A N 1
ATOM 1421 C CA . LEU A 1 186 ? -3.349 10.740 -10.128 1.00 90.81 186 LEU A CA 1
ATOM 1422 C C . LEU A 1 186 ? -1.941 10.181 -9.912 1.00 90.81 186 LEU A C 1
ATOM 1424 O O . LEU A 1 186 ? -1.118 10.795 -9.242 1.00 90.81 186 LEU A O 1
ATOM 1428 N N . ILE A 1 187 ? -1.661 9.041 -10.536 1.00 91.69 187 ILE A N 1
ATOM 1429 C CA . ILE A 1 187 ? -0.395 8.319 -10.407 1.00 91.69 187 ILE A CA 1
ATOM 1430 C C . ILE A 1 187 ? 0.310 8.281 -11.761 1.00 91.69 187 ILE A C 1
ATOM 1432 O O . ILE A 1 187 ? -0.284 7.947 -12.788 1.00 91.69 187 ILE A O 1
ATOM 1436 N N . LYS A 1 188 ? 1.595 8.629 -11.759 1.00 92.69 188 LYS A N 1
ATOM 1437 C CA . LYS A 1 188 ? 2.508 8.502 -12.890 1.00 92.69 188 LYS A CA 1
ATOM 1438 C C . LYS A 1 188 ? 3.081 7.092 -12.934 1.00 92.69 188 LYS A C 1
ATOM 1440 O O . LYS A 1 188 ? 3.730 6.698 -11.976 1.00 92.69 188 LYS A O 1
ATOM 1445 N N . VAL A 1 189 ? 2.935 6.383 -14.048 1.00 94.81 189 VAL A N 1
ATOM 1446 C CA . VAL A 1 189 ? 3.478 5.030 -14.250 1.00 94.81 189 VAL A CA 1
ATOM 1447 C C . VAL A 1 189 ? 4.510 5.046 -15.369 1.00 94.81 189 VAL A C 1
ATOM 1449 O O . VAL A 1 189 ? 4.190 5.432 -16.493 1.00 94.81 189 VAL A O 1
ATOM 1452 N N . GLY A 1 190 ? 5.732 4.599 -15.094 1.00 94.31 190 GLY A N 1
ATOM 1453 C CA . GLY A 1 190 ? 6.797 4.520 -16.095 1.00 94.31 190 GLY A CA 1
ATOM 1454 C C . GLY A 1 190 ? 7.723 3.331 -15.880 1.00 94.31 190 GLY A C 1
ATOM 1455 O O . GLY A 1 190 ? 7.588 2.603 -14.903 1.00 94.31 190 GLY A O 1
ATOM 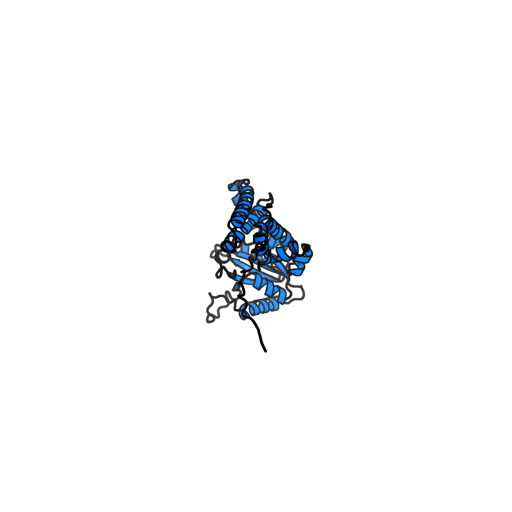1456 N N . ARG A 1 191 ? 8.681 3.138 -16.787 1.00 95.06 191 ARG A N 1
ATOM 1457 C CA . ARG A 1 191 ? 9.708 2.086 -16.675 1.00 95.06 191 ARG A CA 1
ATOM 1458 C C . ARG A 1 191 ? 11.112 2.621 -16.421 1.00 95.06 191 ARG A C 1
ATOM 1460 O O . ARG A 1 191 ? 11.455 3.725 -16.855 1.00 95.06 191 ARG A O 1
ATOM 1467 N N . ALA A 1 192 ? 11.954 1.797 -15.810 1.00 94.62 192 ALA A N 1
ATOM 1468 C CA . ALA A 1 192 ? 13.388 2.041 -15.690 1.00 94.62 192 ALA A CA 1
ATOM 1469 C C . ALA A 1 192 ? 14.181 0.728 -15.726 1.00 94.62 192 ALA A C 1
ATOM 1471 O O . ALA A 1 192 ? 13.719 -0.289 -15.222 1.00 94.62 192 ALA A O 1
ATOM 1472 N N . ASN A 1 193 ? 15.394 0.774 -16.285 1.00 94.50 193 ASN A N 1
ATOM 1473 C CA . ASN A 1 193 ? 16.373 -0.314 -16.138 1.00 94.50 193 ASN A CA 1
ATOM 1474 C C . ASN A 1 193 ? 16.988 -0.346 -14.727 1.00 94.50 193 ASN A C 1
ATOM 1476 O O . ASN A 1 193 ? 17.587 -1.340 -14.346 1.00 94.50 193 ASN A O 1
ATOM 1480 N N . ASP A 1 194 ? 16.874 0.762 -13.995 1.00 93.44 194 ASP A N 1
ATOM 1481 C CA . ASP A 1 194 ? 17.321 0.929 -12.616 1.00 93.44 194 ASP A CA 1
ATOM 1482 C C . ASP A 1 194 ? 16.338 1.888 -11.936 1.00 93.44 194 ASP A C 1
ATOM 1484 O O . ASP A 1 194 ? 16.373 3.107 -12.155 1.00 93.44 194 ASP A O 1
ATOM 1488 N N . ILE A 1 195 ? 15.375 1.318 -11.212 1.00 91.69 195 ILE A N 1
ATOM 1489 C CA . ILE A 1 195 ? 14.315 2.068 -10.541 1.00 91.69 195 ILE A CA 1
ATOM 1490 C C . ILE A 1 195 ? 14.907 2.936 -9.427 1.00 91.69 195 ILE A C 1
ATOM 1492 O O . ILE A 1 195 ? 14.556 4.114 -9.359 1.00 91.69 195 ILE A O 1
ATOM 1496 N N . GLY A 1 196 ? 15.830 2.410 -8.616 1.00 87.88 196 GLY A N 1
ATOM 1497 C CA . GLY A 1 196 ? 16.483 3.161 -7.539 1.00 87.88 196 GLY A CA 1
ATOM 1498 C C . GLY A 1 196 ? 17.190 4.412 -8.056 1.00 87.88 196 GLY A C 1
ATOM 1499 O O . GLY A 1 196 ? 16.931 5.524 -7.589 1.00 87.88 196 GLY A O 1
ATOM 1500 N N . ARG A 1 197 ? 17.986 4.276 -9.126 1.00 88.00 197 ARG A N 1
ATOM 1501 C CA . ARG A 1 197 ? 18.605 5.438 -9.783 1.00 88.00 197 ARG A CA 1
ATOM 1502 C C . ARG A 1 197 ? 17.567 6.408 -10.335 1.00 88.00 197 ARG A C 1
ATOM 1504 O O . ARG A 1 197 ? 17.735 7.619 -10.222 1.00 88.00 197 ARG A O 1
ATOM 1511 N N . ARG A 1 198 ? 16.483 5.901 -10.926 1.00 87.06 198 ARG A N 1
ATOM 1512 C CA . ARG A 1 198 ? 15.423 6.752 -11.476 1.00 87.06 198 ARG A CA 1
ATOM 1513 C C . ARG A 1 198 ? 14.702 7.557 -10.391 1.00 87.06 198 ARG A C 1
ATOM 1515 O O . ARG A 1 198 ? 14.359 8.711 -10.650 1.00 87.06 198 ARG A O 1
ATOM 1522 N N . ILE A 1 199 ? 14.486 6.975 -9.211 1.00 80.44 199 ILE A N 1
ATOM 1523 C CA . ILE A 1 199 ? 13.949 7.669 -8.030 1.00 80.44 199 ILE A CA 1
ATOM 1524 C C . ILE A 1 199 ? 14.906 8.795 -7.620 1.00 80.44 199 ILE A C 1
ATOM 1526 O O . ILE A 1 199 ? 14.487 9.950 -7.533 1.00 80.44 199 ILE A O 1
ATOM 1530 N N . ALA A 1 200 ? 16.197 8.491 -7.470 1.00 80.12 200 ALA A N 1
ATOM 1531 C CA . ALA A 1 200 ? 17.218 9.473 -7.100 1.00 80.12 200 ALA A CA 1
ATOM 1532 C C . ALA A 1 200 ? 17.339 10.633 -8.116 1.00 80.12 200 ALA A C 1
ATOM 1534 O O . ALA A 1 200 ? 17.398 11.807 -7.733 1.00 80.12 200 ALA A O 1
ATOM 1535 N N . ASP A 1 201 ? 17.301 10.338 -9.420 1.00 80.31 201 ASP A N 1
ATOM 1536 C CA . ASP A 1 201 ? 17.303 11.349 -10.488 1.00 80.31 201 ASP A CA 1
ATOM 1537 C C . ASP A 1 201 ? 16.072 12.272 -10.395 1.00 80.31 201 ASP A C 1
ATOM 1539 O O . ASP A 1 201 ? 16.156 13.479 -10.634 1.00 80.31 201 ASP A O 1
ATOM 1543 N N . HIS A 1 202 ? 14.907 11.721 -10.040 1.00 72.25 202 HIS A N 1
ATOM 1544 C CA . HIS A 1 202 ? 13.687 12.507 -9.861 1.00 72.25 202 HIS A CA 1
ATOM 1545 C C . HIS A 1 202 ? 13.749 13.437 -8.644 1.00 72.25 202 HIS A C 1
ATOM 1547 O O . HIS A 1 202 ? 13.197 14.536 -8.720 1.00 72.25 202 HIS A O 1
ATOM 1553 N N . ARG A 1 203 ? 14.450 13.042 -7.574 1.00 68.62 203 ARG A N 1
ATOM 1554 C CA . ARG A 1 203 ? 14.675 13.880 -6.384 1.00 68.62 203 ARG A CA 1
ATOM 1555 C C . ARG A 1 203 ? 15.581 15.067 -6.687 1.00 68.62 203 ARG A C 1
ATOM 1557 O O . ARG A 1 203 ? 15.223 16.210 -6.426 1.00 68.62 203 ARG A O 1
ATOM 1564 N N . THR A 1 204 ? 16.731 14.804 -7.302 1.00 65.31 204 THR A N 1
ATOM 1565 C CA . THR A 1 204 ? 17.717 15.848 -7.639 1.00 65.31 204 THR A CA 1
ATOM 1566 C C . THR A 1 204 ? 17.225 16.790 -8.739 1.00 65.31 204 THR A C 1
ATOM 1568 O O . THR A 1 204 ? 17.599 17.961 -8.784 1.00 65.31 204 THR A O 1
ATOM 1571 N N . GLY A 1 205 ? 16.362 16.288 -9.624 1.00 55.97 205 GLY A N 1
ATOM 1572 C CA . GLY A 1 205 ? 15.794 17.021 -10.746 1.00 55.97 205 GLY A CA 1
ATOM 1573 C C . GLY A 1 205 ? 14.472 17.735 -10.466 1.00 55.97 205 GLY A C 1
ATOM 1574 O O . GLY A 1 205 ? 13.867 18.194 -11.441 1.00 55.97 205 GLY A O 1
ATOM 1575 N N . ALA A 1 206 ? 13.997 17.815 -9.212 1.00 54.97 206 ALA A N 1
ATOM 1576 C CA . ALA A 1 206 ? 12.793 18.560 -8.833 1.00 54.97 206 ALA A CA 1
ATOM 1577 C C . ALA A 1 206 ? 12.946 20.028 -9.260 1.00 54.97 206 ALA A C 1
ATOM 1579 O O . ALA A 1 206 ? 13.599 20.855 -8.626 1.00 54.97 206 ALA A O 1
ATOM 1580 N N . ARG A 1 207 ? 12.430 20.321 -10.455 1.00 49.19 207 ARG A N 1
ATOM 1581 C CA . ARG A 1 207 ? 12.637 21.593 -11.135 1.00 49.19 207 ARG A CA 1
ATOM 1582 C C . ARG A 1 207 ? 11.998 22.705 -10.308 1.00 49.19 207 ARG A C 1
ATOM 1584 O O . ARG A 1 207 ? 10.913 22.513 -9.773 1.00 49.19 207 ARG A O 1
ATOM 1591 N N . ALA A 1 208 ? 12.610 23.889 -10.326 1.00 43.28 208 ALA A N 1
ATOM 1592 C CA . ALA A 1 208 ? 12.228 25.118 -9.611 1.00 43.28 208 ALA A CA 1
ATOM 1593 C C . ALA A 1 208 ? 10.758 25.610 -9.754 1.00 43.28 208 ALA A C 1
ATOM 1595 O O . ALA A 1 208 ? 10.423 26.686 -9.274 1.00 43.28 208 ALA A O 1
ATOM 1596 N N . HIS A 1 209 ? 9.885 24.870 -10.438 1.00 45.47 209 HIS A N 1
ATOM 1597 C CA . HIS A 1 209 ? 8.477 25.173 -10.707 1.00 45.47 209 HIS A CA 1
ATOM 1598 C C . HIS A 1 209 ? 7.485 24.151 -10.118 1.00 45.47 209 HIS A C 1
ATOM 1600 O O . HIS A 1 209 ? 6.280 24.323 -10.287 1.00 45.47 209 HIS A O 1
ATOM 1606 N N . MET A 1 210 ? 7.951 23.106 -9.430 1.00 54.50 210 MET A N 1
ATOM 1607 C CA . MET A 1 210 ? 7.099 22.164 -8.698 1.00 54.50 210 MET A CA 1
ATOM 1608 C C . MET A 1 210 ? 7.666 21.988 -7.285 1.00 54.50 210 MET A C 1
ATOM 1610 O O . MET A 1 210 ? 8.657 21.283 -7.125 1.00 54.50 210 MET A O 1
ATOM 1614 N N . PRO A 1 211 ? 7.086 22.669 -6.284 1.00 53.94 211 PRO A N 1
ATOM 1615 C CA . PRO A 1 211 ? 7.661 22.743 -4.944 1.00 53.94 211 PRO A CA 1
ATOM 1616 C C . PRO A 1 211 ? 7.453 21.480 -4.094 1.00 53.94 211 PRO A C 1
ATOM 1618 O O . PRO A 1 211 ? 8.086 21.366 -3.052 1.00 53.94 211 PRO A O 1
ATOM 1621 N N . GLU A 1 212 ? 6.594 20.541 -4.505 1.00 62.44 212 GLU A N 1
ATOM 1622 C CA . GLU A 1 212 ? 6.290 19.344 -3.710 1.00 62.44 212 GLU A CA 1
ATOM 1623 C C . GLU A 1 212 ? 7.121 18.114 -4.113 1.00 62.44 212 GLU A C 1
ATOM 1625 O O . GLU A 1 212 ? 7.308 17.866 -5.313 1.00 62.44 212 GLU A O 1
ATOM 1630 N N . PRO A 1 213 ? 7.571 17.305 -3.132 1.00 67.12 213 PRO A N 1
ATOM 1631 C CA . PRO A 1 213 ? 8.329 16.090 -3.390 1.00 67.12 213 PRO A CA 1
ATOM 1632 C C . PRO A 1 213 ? 7.473 15.015 -4.081 1.00 67.12 213 PRO A C 1
ATOM 1634 O O . PRO A 1 213 ? 6.270 14.868 -3.844 1.00 67.12 213 PRO A O 1
ATOM 1637 N N . LEU A 1 214 ? 8.115 14.252 -4.968 1.00 75.56 214 LEU A N 1
ATOM 1638 C CA . LEU A 1 214 ? 7.545 13.047 -5.569 1.00 75.56 214 LEU A CA 1
ATOM 1639 C C . LEU A 1 214 ? 7.636 11.894 -4.570 1.00 75.56 214 LEU A C 1
ATOM 1641 O O . LEU A 1 214 ? 8.717 11.614 -4.066 1.00 75.56 214 LEU A O 1
ATOM 1645 N N . VAL A 1 215 ? 6.526 11.191 -4.367 1.00 81.31 215 VAL A N 1
ATOM 1646 C CA . VAL A 1 215 ? 6.440 10.028 -3.480 1.00 81.31 215 VAL A CA 1
ATOM 1647 C C . VAL A 1 215 ? 6.359 8.756 -4.318 1.00 81.31 215 VAL A C 1
ATOM 1649 O O . VAL A 1 215 ? 5.531 8.648 -5.233 1.00 81.31 215 VAL A O 1
ATOM 1652 N N . VAL A 1 216 ? 7.218 7.785 -4.000 1.00 85.50 216 VAL A N 1
ATOM 1653 C CA . VAL A 1 216 ? 7.175 6.420 -4.544 1.00 85.50 216 VAL A CA 1
ATOM 1654 C C . VAL A 1 216 ? 5.949 5.714 -4.011 1.00 85.50 216 VAL A C 1
ATOM 1656 O O . VAL A 1 216 ? 5.831 5.501 -2.819 1.00 85.50 216 VAL A O 1
ATOM 1659 N N . VAL A 1 217 ? 5.021 5.354 -4.897 1.00 86.00 217 VAL A N 1
ATOM 1660 C CA . VAL A 1 217 ? 3.802 4.629 -4.521 1.00 86.00 217 VAL A CA 1
ATOM 1661 C C . VAL A 1 217 ? 4.056 3.129 -4.618 1.00 86.00 217 VAL A C 1
ATOM 1663 O O . VAL A 1 217 ? 3.778 2.375 -3.683 1.00 86.00 217 VAL A O 1
ATOM 1666 N N . ARG A 1 218 ? 4.613 2.681 -5.748 1.00 92.19 218 ARG A N 1
ATOM 1667 C CA . ARG A 1 218 ? 4.938 1.274 -6.017 1.00 92.19 218 ARG A CA 1
ATOM 1668 C C . ARG A 1 218 ? 6.153 1.155 -6.926 1.00 92.19 218 ARG A C 1
ATOM 1670 O O . ARG A 1 218 ? 6.363 2.000 -7.797 1.00 92.19 218 ARG A O 1
ATOM 1677 N N . ALA A 1 219 ? 6.890 0.063 -6.778 1.00 93.50 219 ALA A N 1
ATOM 1678 C CA . ALA A 1 219 ? 7.810 -0.417 -7.798 1.00 93.50 219 ALA A CA 1
ATOM 1679 C C . ALA A 1 219 ? 7.641 -1.922 -7.999 1.00 93.50 219 ALA A C 1
ATOM 1681 O O . ALA A 1 219 ? 7.477 -2.676 -7.039 1.00 93.50 219 ALA A O 1
ATOM 1682 N N . TYR A 1 220 ? 7.692 -2.333 -9.259 1.00 96.19 220 TYR A N 1
ATOM 1683 C CA . TYR A 1 220 ? 7.487 -3.698 -9.708 1.00 96.19 220 TYR A CA 1
ATOM 1684 C C . TYR A 1 220 ? 8.727 -4.175 -10.450 1.00 96.19 220 TYR A C 1
ATOM 1686 O O . TYR A 1 220 ? 9.110 -3.559 -11.448 1.00 96.19 220 TYR A O 1
ATOM 1694 N N . SER A 1 221 ? 9.344 -5.251 -9.972 1.00 96.12 221 SER A N 1
ATOM 1695 C CA . SER A 1 221 ? 10.492 -5.887 -10.606 1.00 96.12 221 SER A CA 1
ATOM 1696 C C . SER A 1 221 ? 10.043 -6.687 -11.831 1.00 96.12 221 SER A C 1
ATOM 1698 O O . SER A 1 221 ? 9.008 -7.362 -11.832 1.00 96.12 221 SER A O 1
ATOM 1700 N N . ALA A 1 222 ? 10.826 -6.577 -12.899 1.00 96.00 222 ALA A N 1
ATOM 1701 C CA . ALA A 1 222 ? 10.714 -7.408 -14.085 1.00 96.00 222 ALA A CA 1
ATOM 1702 C C . ALA A 1 222 ? 11.825 -8.462 -14.079 1.00 96.00 222 ALA A C 1
ATOM 1704 O O . ALA A 1 222 ? 12.945 -8.206 -13.631 1.00 96.00 222 ALA A O 1
ATOM 1705 N N . SER A 1 223 ? 11.525 -9.638 -14.621 1.00 93.31 223 SER A N 1
ATOM 1706 C CA . SER A 1 223 ? 12.542 -10.663 -14.852 1.00 93.31 223 SER A CA 1
ATOM 1707 C C . SER A 1 223 ? 13.516 -10.211 -15.956 1.00 93.31 223 SER A C 1
ATOM 1709 O O . SER A 1 223 ? 13.104 -9.483 -16.865 1.00 93.31 223 SER A O 1
ATOM 1711 N N . PRO A 1 224 ? 14.802 -10.621 -15.920 1.00 90.19 224 PRO A N 1
ATOM 1712 C CA . PRO A 1 224 ? 15.830 -10.127 -16.849 1.00 90.19 224 PRO A CA 1
ATOM 1713 C C . PRO A 1 224 ? 15.545 -10.364 -18.340 1.00 90.19 224 PRO A C 1
ATOM 1715 O O . PRO A 1 224 ? 16.113 -9.689 -19.195 1.00 90.19 224 PRO A O 1
ATOM 1718 N N . ASP A 1 225 ? 14.702 -11.342 -18.659 1.00 92.69 225 ASP A N 1
ATOM 1719 C CA . ASP A 1 225 ? 14.295 -11.729 -20.009 1.00 92.69 225 ASP A CA 1
ATOM 1720 C C . ASP A 1 225 ? 13.098 -10.924 -20.547 1.00 92.69 225 ASP A C 1
ATOM 1722 O O . ASP A 1 225 ? 12.782 -11.001 -21.738 1.00 92.69 225 ASP A O 1
ATOM 1726 N N . GLN A 1 226 ? 12.431 -10.134 -19.702 1.00 93.12 226 GLN A N 1
ATOM 1727 C CA . GLN A 1 226 ? 11.266 -9.356 -20.105 1.00 93.12 226 GLN A CA 1
ATOM 1728 C C . GLN A 1 226 ? 11.656 -8.026 -20.770 1.00 93.12 226 GLN A C 1
ATOM 1730 O O . GLN A 1 226 ? 12.481 -7.258 -20.278 1.00 93.12 226 GLN A O 1
ATOM 1735 N N . ASP A 1 227 ? 10.986 -7.695 -21.878 1.00 96.12 227 ASP A N 1
ATOM 1736 C CA . ASP A 1 227 ? 11.122 -6.392 -22.537 1.00 96.12 227 ASP A CA 1
ATOM 1737 C C . ASP A 1 227 ? 10.332 -5.312 -21.778 1.00 96.12 227 ASP A C 1
ATOM 1739 O O . ASP A 1 227 ? 9.099 -5.248 -21.845 1.00 96.12 227 ASP A O 1
ATOM 1743 N N . LEU A 1 228 ? 11.054 -4.420 -21.092 1.00 96.00 228 LEU A N 1
ATOM 1744 C CA . LEU A 1 228 ? 10.466 -3.333 -20.307 1.00 96.00 228 LEU A CA 1
ATOM 1745 C C . LEU A 1 228 ? 9.596 -2.376 -21.126 1.00 96.00 228 LEU A C 1
ATOM 1747 O O . LEU A 1 228 ? 8.618 -1.847 -20.600 1.00 96.00 228 LEU A O 1
ATOM 1751 N N . LEU A 1 229 ? 9.938 -2.111 -22.392 1.00 96.00 229 LEU A N 1
ATOM 1752 C CA . LEU A 1 229 ? 9.137 -1.216 -23.230 1.00 96.00 229 LEU A CA 1
ATOM 1753 C C . LEU A 1 229 ? 7.792 -1.866 -23.553 1.00 96.00 229 LEU A C 1
ATOM 1755 O O . LEU A 1 229 ? 6.746 -1.215 -23.504 1.00 96.00 229 LEU A O 1
ATOM 1759 N N . ARG A 1 230 ? 7.807 -3.163 -23.863 1.00 96.31 230 ARG A N 1
ATOM 1760 C CA . ARG A 1 230 ? 6.583 -3.933 -24.077 1.00 96.31 230 ARG A CA 1
ATOM 1761 C C . ARG A 1 230 ? 5.742 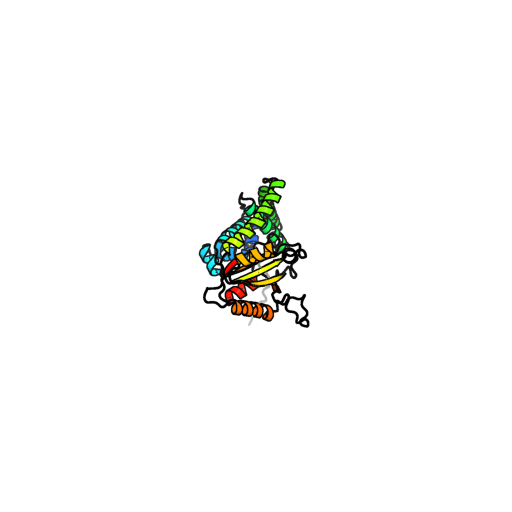-4.010 -22.802 1.00 96.31 230 ARG A C 1
ATOM 1763 O O . ARG A 1 230 ? 4.527 -3.836 -22.891 1.00 96.31 230 ARG A O 1
ATOM 1770 N N . LEU A 1 231 ? 6.372 -4.220 -21.645 1.00 97.00 231 LEU A N 1
ATOM 1771 C CA . LEU A 1 231 ? 5.702 -4.237 -20.341 1.00 97.00 231 LEU A CA 1
ATOM 1772 C C . LEU A 1 231 ? 5.021 -2.902 -20.028 1.00 97.00 231 LEU A C 1
ATOM 1774 O O . LEU A 1 231 ? 3.831 -2.896 -19.734 1.00 97.00 231 LEU A O 1
ATOM 1778 N N . GLU A 1 232 ? 5.725 -1.775 -20.156 1.00 97.06 232 GLU A N 1
ATOM 1779 C CA . GLU A 1 232 ? 5.159 -0.435 -19.931 1.00 97.06 232 GLU A CA 1
ATOM 1780 C C . GLU A 1 232 ? 3.950 -0.176 -20.836 1.00 97.06 232 GLU A C 1
ATOM 1782 O O . GLU A 1 232 ? 2.891 0.249 -20.371 1.00 97.06 232 GLU A O 1
ATOM 1787 N N . ASN A 1 233 ? 4.075 -0.503 -22.126 1.00 96.19 233 ASN A N 1
ATOM 1788 C CA . ASN A 1 233 ? 2.986 -0.345 -23.085 1.00 96.19 233 ASN A CA 1
ATOM 1789 C C . ASN A 1 233 ? 1.764 -1.197 -22.720 1.00 96.19 233 ASN A C 1
ATOM 1791 O O . ASN A 1 233 ? 0.637 -0.703 -22.807 1.00 96.19 233 ASN A O 1
ATOM 1795 N N . ALA A 1 234 ? 1.974 -2.450 -22.303 1.00 97.19 234 ALA A N 1
ATOM 1796 C CA . ALA A 1 234 ? 0.905 -3.334 -21.848 1.00 97.19 234 ALA A CA 1
ATOM 1797 C C . ALA A 1 234 ? 0.249 -2.806 -20.563 1.00 97.19 234 ALA A C 1
ATOM 1799 O O . ALA A 1 234 ? -0.976 -2.722 -20.492 1.00 97.19 234 ALA A O 1
ATOM 1800 N N . PHE A 1 235 ? 1.051 -2.360 -19.594 1.00 97.44 235 PHE A N 1
ATOM 1801 C CA . PHE A 1 235 ? 0.583 -1.787 -18.331 1.00 97.44 235 PHE A CA 1
ATOM 1802 C C . PHE A 1 235 ? -0.310 -0.566 -18.582 1.00 97.44 235 PHE A C 1
ATOM 1804 O O . PHE A 1 235 ? -1.447 -0.484 -18.115 1.00 97.44 235 PHE A O 1
ATOM 1811 N N . HIS A 1 236 ? 0.171 0.371 -19.401 1.00 96.25 236 HIS A N 1
ATOM 1812 C CA . HIS A 1 236 ? -0.584 1.558 -19.789 1.00 96.25 236 HIS A CA 1
ATOM 1813 C C . HIS A 1 236 ? -1.844 1.218 -20.592 1.00 96.25 236 HIS A C 1
ATOM 1815 O O . HIS A 1 236 ? -2.859 1.905 -20.469 1.00 96.25 236 HIS A O 1
ATOM 1821 N N . ALA A 1 237 ? -1.793 0.195 -21.450 1.00 95.06 237 ALA A N 1
ATOM 1822 C CA . ALA A 1 237 ? -2.952 -0.249 -22.218 1.00 95.06 237 ALA A CA 1
ATOM 1823 C C . ALA A 1 237 ? -4.048 -0.815 -21.307 1.00 95.06 237 ALA A C 1
ATOM 1825 O O . ALA A 1 237 ? -5.212 -0.466 -21.500 1.00 95.06 237 ALA A O 1
ATOM 1826 N N . LEU A 1 238 ? -3.685 -1.609 -20.297 1.00 97.00 238 LEU A N 1
ATOM 1827 C CA . LEU A 1 238 ? -4.623 -2.140 -19.306 1.00 97.00 238 LEU A CA 1
ATOM 1828 C C . LEU A 1 238 ? -5.274 -1.014 -18.494 1.00 97.00 238 LEU A C 1
ATOM 1830 O O . LEU A 1 238 ? -6.500 -0.969 -18.411 1.00 97.00 238 LEU A O 1
ATOM 1834 N N . LEU A 1 239 ? -4.487 -0.043 -18.010 1.00 95.31 239 LEU A N 1
ATOM 1835 C CA . LEU A 1 239 ? -5.014 1.141 -17.315 1.00 95.31 239 LEU A CA 1
ATOM 1836 C C . LEU A 1 239 ? -6.028 1.907 -18.173 1.00 95.31 239 LEU A C 1
ATOM 1838 O O . LEU A 1 239 ? -7.132 2.202 -17.720 1.00 95.31 239 LEU A O 1
ATOM 1842 N N . ARG A 1 240 ? -5.690 2.201 -19.435 1.00 92.06 240 ARG A N 1
ATOM 1843 C CA . ARG A 1 240 ? -6.605 2.914 -20.343 1.00 92.06 240 ARG A CA 1
ATOM 1844 C C . ARG A 1 240 ? -7.867 2.117 -20.647 1.00 92.06 240 ARG A C 1
ATOM 1846 O O . ARG A 1 240 ? -8.949 2.689 -20.639 1.00 92.06 240 ARG A O 1
ATOM 1853 N N . THR A 1 241 ? -7.727 0.821 -20.916 1.00 93.25 241 THR A N 1
ATOM 1854 C CA . THR A 1 241 ? -8.855 -0.054 -21.276 1.00 93.25 241 THR A CA 1
ATOM 1855 C C . THR A 1 241 ? -9.846 -0.181 -20.124 1.00 93.25 241 THR A C 1
ATOM 1857 O O . THR A 1 241 ? -11.050 -0.202 -20.354 1.00 93.25 241 THR A O 1
ATOM 1860 N N . ALA A 1 242 ? -9.352 -0.186 -18.887 1.00 92.75 242 ALA A N 1
ATOM 1861 C CA . ALA A 1 242 ? -10.176 -0.173 -17.684 1.00 92.75 242 ALA A CA 1
ATOM 1862 C C . ALA A 1 242 ? -10.701 1.226 -17.295 1.00 92.75 242 ALA A C 1
ATOM 1864 O O . ALA A 1 242 ? -11.363 1.371 -16.274 1.00 92.75 242 ALA A O 1
ATOM 1865 N N . GLY A 1 243 ? -10.438 2.263 -18.099 1.00 90.00 243 GLY A N 1
ATOM 1866 C CA . GLY A 1 243 ? -10.976 3.608 -17.884 1.00 90.00 243 GLY A CA 1
ATOM 1867 C C . GLY A 1 243 ? -10.182 4.486 -16.911 1.00 90.00 243 GLY A C 1
ATOM 1868 O O . GLY A 1 243 ? -10.629 5.587 -16.601 1.00 90.00 243 GLY A O 1
ATOM 1869 N N . HIS A 1 244 ? -8.983 4.076 -16.481 1.00 91.25 244 HIS A N 1
ATOM 1870 C CA . HIS A 1 244 ? -8.101 4.850 -15.592 1.00 91.25 244 HIS A CA 1
ATOM 1871 C C . HIS A 1 244 ? -7.382 5.994 -16.325 1.00 91.25 244 HIS A C 1
ATOM 1873 O O . HIS A 1 244 ? -6.164 6.158 -16.250 1.00 91.25 244 HIS A O 1
ATOM 1879 N N . ILE A 1 245 ? -8.118 6.792 -17.090 1.00 86.44 245 ILE A N 1
ATOM 1880 C CA . ILE A 1 245 ? -7.574 7.905 -17.870 1.00 86.44 245 ILE A CA 1
ATOM 1881 C C . ILE A 1 245 ? -7.293 9.122 -16.983 1.00 86.44 245 ILE A C 1
ATOM 1883 O O . ILE A 1 245 ? -7.906 9.310 -15.937 1.00 86.44 245 ILE A O 1
ATOM 1887 N N . ASN A 1 246 ? -6.369 9.985 -17.406 1.00 84.38 246 ASN A N 1
ATOM 1888 C CA . ASN A 1 246 ? -6.155 11.274 -16.752 1.00 84.38 246 ASN A CA 1
ATOM 1889 C C . ASN A 1 246 ? -7.269 12.261 -17.152 1.00 84.38 246 ASN A C 1
ATOM 1891 O O . ASN A 1 246 ? -7.256 12.735 -18.293 1.00 84.38 246 ASN A O 1
ATOM 1895 N N . PRO A 1 247 ? -8.184 12.648 -16.242 1.00 75.00 247 PRO A N 1
ATOM 1896 C CA . PRO A 1 247 ? -9.298 13.539 -16.575 1.00 75.00 247 PRO A CA 1
ATOM 1897 C C . PRO A 1 247 ? -8.836 14.962 -16.913 1.00 75.00 247 PRO A C 1
ATOM 1899 O O . PRO A 1 247 ? -9.555 15.713 -17.567 1.00 75.00 247 PRO A O 1
ATOM 1902 N N . ARG A 1 248 ? -7.610 15.345 -16.524 1.00 70.88 248 ARG A N 1
ATOM 1903 C CA . ARG A 1 248 ? -7.014 16.642 -16.882 1.00 70.88 248 ARG A CA 1
ATOM 1904 C C . ARG A 1 248 ? -6.518 16.687 -18.331 1.00 70.88 248 ARG A C 1
ATOM 1906 O O . ARG A 1 248 ? -6.012 17.719 -18.771 1.00 70.88 248 ARG A O 1
ATOM 1913 N N . ARG A 1 249 ? -6.668 15.591 -19.084 1.00 69.56 249 ARG A N 1
ATOM 1914 C CA . ARG A 1 249 ? -6.323 15.498 -20.501 1.00 69.56 249 ARG A CA 1
ATOM 1915 C C . ARG A 1 249 ? -7.584 15.274 -21.346 1.00 69.56 249 ARG A C 1
ATOM 1917 O O . ARG A 1 249 ? -8.006 14.133 -21.502 1.00 69.56 249 ARG A O 1
ATOM 1924 N N . PRO A 1 250 ? -8.153 16.317 -21.972 1.00 57.44 250 PRO A N 1
ATOM 1925 C CA . PRO A 1 250 ? -9.119 16.100 -23.042 1.00 57.44 250 PRO A CA 1
ATOM 1926 C C . PRO A 1 250 ? -8.423 15.390 -24.216 1.00 57.44 250 PRO A C 1
ATOM 1928 O O . PRO A 1 250 ? -7.333 15.796 -24.633 1.00 57.44 250 PRO A O 1
ATOM 1931 N N . GLU A 1 251 ? -9.054 14.345 -24.763 1.00 57.75 251 GLU A N 1
ATOM 1932 C CA . GLU A 1 251 ? -8.518 13.465 -25.826 1.00 57.75 251 GLU A CA 1
ATOM 1933 C C . GLU A 1 251 ? -8.022 14.220 -27.078 1.00 57.75 251 GLU A C 1
ATOM 1935 O O . GLU A 1 251 ? -7.198 13.723 -27.846 1.00 57.75 251 GLU A O 1
ATOM 1940 N N . LEU A 1 252 ? -8.467 15.466 -27.245 1.00 54.91 252 LEU A N 1
ATOM 1941 C CA . LEU A 1 252 ? -8.199 16.344 -28.380 1.00 54.91 252 LEU A CA 1
ATOM 1942 C C . LEU A 1 252 ? -6.779 16.950 -28.418 1.00 54.91 252 LEU A C 1
ATOM 1944 O O . LEU A 1 252 ? -6.399 17.509 -29.448 1.00 54.91 252 LEU A O 1
ATOM 1948 N N . ARG A 1 253 ? -5.962 16.867 -27.350 1.00 54.44 253 ARG A N 1
ATOM 1949 C CA . ARG A 1 253 ? -4.595 17.443 -27.339 1.00 54.44 253 ARG A CA 1
ATOM 1950 C C . ARG A 1 253 ? -3.502 16.374 -27.520 1.00 54.44 253 ARG A C 1
ATOM 1952 O O . ARG A 1 253 ? -3.207 15.579 -26.626 1.00 54.44 253 ARG A O 1
ATOM 1959 N N . ARG A 1 254 ? -2.879 16.385 -28.710 1.00 51.19 254 ARG A N 1
ATOM 1960 C CA . ARG A 1 254 ? -1.863 15.421 -29.193 1.00 51.19 254 ARG A CA 1
ATOM 1961 C C . ARG A 1 254 ? -0.447 15.584 -28.616 1.00 51.19 254 ARG A C 1
ATOM 1963 O O . ARG A 1 254 ? 0.361 14.685 -28.824 1.00 51.19 254 ARG A O 1
ATOM 1970 N N . ASN A 1 255 ? -0.141 16.664 -27.896 1.00 53.44 255 ASN A N 1
ATOM 1971 C CA . ASN A 1 255 ? 1.209 16.865 -27.353 1.00 53.44 255 ASN A CA 1
ATOM 1972 C C . ASN A 1 255 ? 1.533 15.823 -26.264 1.00 53.44 255 ASN A C 1
ATOM 1974 O O . ASN A 1 255 ? 0.676 15.449 -25.466 1.00 53.44 255 ASN A O 1
ATOM 1978 N N . GLU A 1 256 ? 2.771 15.326 -26.288 1.00 54.44 256 GLU A N 1
ATOM 1979 C CA . GLU A 1 256 ? 3.220 14.056 -25.694 1.00 54.44 256 GLU A CA 1
ATOM 1980 C C . GLU A 1 256 ? 3.329 14.034 -24.165 1.00 54.44 256 GLU A C 1
ATOM 1982 O O . GLU A 1 256 ? 3.467 12.962 -23.580 1.00 54.44 256 GLU A O 1
ATOM 1987 N N . VAL A 1 257 ? 3.241 15.191 -23.512 1.00 57.69 257 VAL A N 1
ATOM 1988 C CA . VAL A 1 257 ? 3.509 15.326 -22.078 1.00 57.69 257 VAL A CA 1
ATOM 1989 C C . VAL A 1 257 ? 2.319 14.829 -21.256 1.00 57.69 257 VAL A C 1
ATOM 1991 O O . VAL A 1 257 ? 1.185 15.269 -21.449 1.00 57.69 257 VAL A O 1
ATOM 1994 N N . GLY A 1 258 ? 2.584 13.926 -20.311 1.00 67.19 258 GLY A N 1
ATOM 1995 C CA . GLY A 1 258 ? 1.610 13.483 -19.315 1.00 67.19 258 GLY A CA 1
ATOM 1996 C C . GLY A 1 258 ? 0.789 12.246 -19.693 1.00 67.19 258 GLY A C 1
ATOM 1997 O O . GLY A 1 258 ? -0.177 11.934 -18.997 1.00 67.19 258 GLY A O 1
ATOM 1998 N N . LYS A 1 259 ? 1.167 11.534 -20.767 1.00 78.75 259 LYS A N 1
ATOM 1999 C CA . LYS A 1 259 ? 0.572 10.235 -21.148 1.00 78.75 259 LYS A CA 1
ATOM 2000 C C . LYS A 1 259 ? 0.777 9.160 -20.084 1.00 78.75 259 LYS A C 1
ATOM 2002 O O . LYS A 1 259 ? -0.005 8.220 -20.025 1.00 78.75 259 LYS A O 1
ATOM 2007 N N . GLU A 1 260 ? 1.816 9.317 -19.276 1.00 86.50 260 GLU A N 1
ATOM 2008 C CA . GLU A 1 260 ? 2.142 8.410 -18.188 1.00 86.50 260 GLU A CA 1
ATOM 2009 C C . GLU A 1 260 ? 1.336 8.638 -16.896 1.00 86.50 260 GLU A C 1
ATOM 2011 O O . GLU A 1 260 ? 1.567 7.918 -15.935 1.00 86.50 260 GLU A O 1
ATOM 2016 N N . TRP A 1 261 ? 0.424 9.616 -16.830 1.00 91.19 261 TRP A N 1
ATOM 2017 C CA . TRP A 1 261 ? -0.416 9.836 -15.643 1.00 91.19 261 TRP A CA 1
ATOM 2018 C C . TRP A 1 261 ? -1.789 9.188 -15.809 1.00 91.19 261 TRP A C 1
ATOM 2020 O O . TRP A 1 261 ? -2.432 9.352 -16.846 1.00 91.19 261 TRP A O 1
ATOM 2030 N N . PHE A 1 262 ? -2.256 8.514 -14.764 1.00 92.62 262 PHE A N 1
ATOM 2031 C CA . PHE A 1 262 ? -3.493 7.735 -14.748 1.00 92.62 262 PHE A CA 1
ATOM 2032 C C . PHE A 1 262 ? -4.265 8.000 -13.454 1.00 92.62 262 PHE A C 1
ATOM 2034 O O . PHE A 1 262 ? -3.655 8.175 -12.401 1.00 92.62 262 PHE A O 1
ATOM 2041 N N . MET A 1 263 ? -5.598 8.038 -13.526 1.00 92.31 263 MET A N 1
ATOM 2042 C CA . MET A 1 263 ? -6.451 8.108 -12.335 1.00 92.31 263 MET A CA 1
ATOM 2043 C C . MET A 1 263 ? -6.686 6.687 -11.819 1.00 92.31 263 MET A C 1
ATOM 2045 O O . MET A 1 263 ? -7.531 5.966 -12.344 1.00 92.31 263 MET A O 1
ATOM 2049 N N . THR A 1 264 ? -5.892 6.241 -10.851 1.00 93.38 264 THR A N 1
ATOM 2050 C CA . THR A 1 264 ? -5.855 4.836 -10.418 1.00 93.38 264 THR A CA 1
ATOM 2051 C C . THR A 1 264 ? -5.521 4.705 -8.933 1.00 93.38 264 THR A C 1
ATOM 2053 O O . THR A 1 264 ? -5.344 5.707 -8.243 1.00 93.38 264 THR A O 1
ATOM 2056 N N . ASN A 1 265 ? -5.490 3.478 -8.423 1.00 91.31 265 ASN A N 1
ATOM 2057 C CA . ASN A 1 265 ? -5.142 3.150 -7.045 1.00 91.31 265 ASN A CA 1
ATOM 2058 C C . ASN A 1 265 ? -4.134 1.993 -7.001 1.00 91.31 265 ASN A C 1
ATOM 2060 O O . ASN A 1 265 ? -3.912 1.293 -7.988 1.00 91.31 265 ASN A O 1
ATOM 2064 N N . GLU A 1 266 ? -3.528 1.793 -5.837 1.00 90.88 266 GLU A N 1
ATOM 2065 C CA . GLU A 1 266 ? -2.497 0.776 -5.617 1.00 90.88 266 GLU A CA 1
ATOM 2066 C C . GLU A 1 266 ? -2.983 -0.652 -5.896 1.00 90.88 266 GLU A C 1
ATOM 2068 O O . GLU A 1 266 ? -2.266 -1.422 -6.527 1.00 90.88 266 GLU A O 1
ATOM 2073 N N . ALA A 1 267 ? -4.212 -0.993 -5.496 1.00 89.56 267 ALA A N 1
ATOM 2074 C CA . ALA A 1 267 ? -4.767 -2.330 -5.705 1.00 89.56 267 ALA A CA 1
ATOM 2075 C C . ALA A 1 267 ? -4.868 -2.685 -7.198 1.00 89.56 267 ALA A C 1
ATOM 2077 O O . ALA A 1 267 ? -4.557 -3.805 -7.601 1.00 89.56 267 ALA A O 1
ATOM 2078 N N . PHE A 1 268 ? -5.256 -1.721 -8.037 1.00 93.88 268 PHE A N 1
ATOM 2079 C CA . PHE A 1 268 ? -5.341 -1.926 -9.480 1.00 93.88 268 PHE A CA 1
ATOM 2080 C C . PHE A 1 268 ? -3.958 -2.022 -10.134 1.00 93.88 268 PHE A C 1
ATOM 2082 O O . PHE A 1 268 ? -3.759 -2.825 -11.046 1.00 93.88 268 PHE A O 1
ATOM 2089 N N . LEU A 1 269 ? -2.986 -1.237 -9.654 1.00 95.56 269 LEU A N 1
ATOM 2090 C CA . LEU A 1 269 ? -1.596 -1.354 -10.101 1.00 95.56 269 LEU A CA 1
ATOM 2091 C C . LEU A 1 269 ? -1.026 -2.743 -9.767 1.00 95.56 269 LEU A C 1
ATOM 2093 O O . LEU A 1 269 ? -0.431 -3.377 -10.638 1.00 95.56 269 LEU A O 1
ATOM 2097 N N . ASP A 1 270 ? -1.277 -3.243 -8.554 1.00 94.31 270 ASP A N 1
ATOM 2098 C CA . ASP A 1 270 ? -0.832 -4.565 -8.102 1.00 94.31 270 ASP A CA 1
ATOM 2099 C C . ASP A 1 270 ? -1.488 -5.691 -8.929 1.00 94.31 270 ASP A C 1
ATOM 2101 O O . ASP A 1 270 ? -0.819 -6.650 -9.324 1.00 94.31 270 ASP A O 1
ATOM 2105 N N . ALA A 1 271 ? -2.774 -5.551 -9.270 1.00 94.75 271 ALA A N 1
ATOM 2106 C CA . ALA A 1 271 ? -3.484 -6.499 -10.129 1.00 94.75 271 ALA A CA 1
ATOM 2107 C C . ALA A 1 271 ? -2.894 -6.559 -11.550 1.00 94.75 271 ALA A C 1
ATOM 2109 O O . ALA A 1 271 ? -2.702 -7.650 -12.093 1.00 94.75 271 ALA A O 1
ATOM 2110 N N . ILE A 1 272 ? -2.564 -5.407 -12.149 1.00 97.44 272 ILE A N 1
ATOM 2111 C CA . ILE A 1 272 ? -1.897 -5.367 -13.459 1.00 97.44 272 ILE A CA 1
ATOM 2112 C C . ILE A 1 272 ? -0.502 -5.986 -13.372 1.00 97.44 272 ILE A C 1
ATOM 2114 O O . ILE A 1 272 ? -0.143 -6.788 -14.233 1.00 97.44 272 ILE A O 1
ATOM 2118 N N . ALA A 1 273 ? 0.281 -5.621 -12.354 1.00 96.62 273 ALA A N 1
ATOM 2119 C CA . ALA A 1 273 ? 1.627 -6.147 -12.167 1.00 96.62 273 ALA A CA 1
ATOM 2120 C C . ALA A 1 273 ? 1.609 -7.680 -12.098 1.00 96.62 273 ALA A C 1
ATOM 2122 O O . ALA A 1 273 ? 2.321 -8.333 -12.860 1.00 96.62 273 ALA A O 1
ATOM 2123 N N . SER A 1 274 ? 0.710 -8.244 -11.286 1.00 94.81 274 SER A N 1
ATOM 2124 C CA . SER A 1 274 ? 0.504 -9.690 -11.192 1.00 94.81 274 SER A CA 1
ATOM 2125 C C . SER A 1 274 ? 0.106 -10.312 -12.537 1.00 94.81 274 SER A C 1
ATOM 2127 O O . SER A 1 274 ? 0.712 -11.296 -12.960 1.00 94.81 274 SER A O 1
ATOM 2129 N N . ALA A 1 275 ? -0.839 -9.708 -13.267 1.00 96.25 275 ALA A N 1
ATOM 2130 C CA . ALA A 1 275 ? -1.267 -10.200 -14.579 1.00 96.25 275 ALA A CA 1
ATOM 2131 C C . ALA A 1 275 ? -0.151 -10.173 -15.642 1.00 96.25 275 ALA A C 1
ATOM 2133 O O . ALA A 1 275 ? -0.171 -10.969 -16.581 1.00 96.25 275 ALA A O 1
ATOM 2134 N N . LEU A 1 276 ? 0.822 -9.267 -15.504 1.00 96.44 276 LEU A N 1
ATOM 2135 C CA . LEU A 1 276 ? 1.990 -9.156 -16.382 1.00 96.44 276 LEU A CA 1
ATOM 2136 C C . LEU A 1 276 ? 3.203 -9.969 -15.891 1.00 96.44 276 LEU A C 1
ATOM 2138 O O . LEU A 1 276 ? 4.257 -9.924 -16.528 1.00 96.44 276 LEU A O 1
ATOM 2142 N N . GLY A 1 277 ? 3.066 -10.716 -14.790 1.00 95.38 277 GLY A N 1
ATOM 2143 C CA . GLY A 1 277 ? 4.149 -11.513 -14.208 1.00 95.38 277 GLY A CA 1
ATOM 2144 C C . GLY A 1 277 ? 5.265 -10.677 -13.577 1.00 95.38 277 GLY A C 1
ATOM 2145 O O . GLY A 1 277 ? 6.401 -11.136 -13.510 1.00 95.38 277 GLY A O 1
ATOM 2146 N N . LEU A 1 278 ? 4.962 -9.447 -13.161 1.00 96.25 278 LEU A N 1
ATOM 2147 C CA . LEU A 1 278 ? 5.866 -8.599 -12.383 1.00 96.25 278 LEU A CA 1
ATOM 2148 C C . LEU A 1 278 ? 5.670 -8.879 -10.894 1.00 96.25 278 LEU A C 1
ATOM 2150 O O . LEU A 1 278 ? 4.554 -9.200 -10.481 1.00 96.25 278 LEU A O 1
ATOM 2154 N N . ARG A 1 279 ? 6.711 -8.699 -10.079 1.00 93.62 279 ARG A N 1
ATOM 2155 C CA . ARG A 1 279 ? 6.612 -8.832 -8.616 1.00 93.62 279 ARG A CA 1
ATOM 2156 C C . ARG A 1 279 ? 6.743 -7.472 -7.944 1.00 93.62 279 ARG A C 1
ATOM 2158 O O . ARG A 1 279 ? 7.434 -6.591 -8.447 1.00 93.62 279 ARG A O 1
ATOM 2165 N N . THR A 1 280 ? 6.048 -7.253 -6.832 1.00 93.06 280 THR A N 1
ATOM 2166 C CA . THR A 1 280 ? 6.133 -5.974 -6.112 1.00 93.06 280 THR A CA 1
ATOM 2167 C C . THR A 1 280 ? 7.442 -5.909 -5.334 1.00 93.06 280 THR A C 1
ATOM 2169 O O . THR A 1 280 ? 7.591 -6.569 -4.307 1.00 93.06 280 THR A O 1
ATOM 2172 N N . ALA A 1 281 ? 8.373 -5.088 -5.815 1.00 90.19 281 ALA A N 1
ATOM 2173 C CA . ALA A 1 281 ? 9.684 -4.879 -5.207 1.00 90.19 281 ALA A CA 1
ATOM 2174 C C . ALA A 1 281 ? 9.626 -3.874 -4.050 1.00 90.19 281 ALA A C 1
ATOM 2176 O O . ALA A 1 281 ? 10.331 -4.020 -3.057 1.00 90.19 281 ALA A O 1
ATOM 2177 N N . TYR A 1 282 ? 8.758 -2.865 -4.161 1.00 88.50 282 TYR A N 1
ATOM 2178 C CA . TYR A 1 282 ? 8.598 -1.842 -3.135 1.00 88.50 282 TYR A CA 1
ATOM 2179 C C . TYR A 1 282 ? 7.159 -1.345 -3.050 1.00 88.50 282 TYR A C 1
ATOM 2181 O O . TYR A 1 282 ? 6.473 -1.155 -4.062 1.00 88.50 282 TYR A O 1
ATOM 2189 N N . MET A 1 283 ? 6.732 -1.090 -1.817 1.00 85.44 283 MET A N 1
ATOM 2190 C CA . MET A 1 283 ? 5.470 -0.445 -1.496 1.00 85.44 283 MET A CA 1
ATOM 2191 C C . MET A 1 283 ? 5.761 0.816 -0.707 1.00 85.44 283 MET A C 1
ATOM 2193 O O . MET A 1 283 ? 6.289 0.740 0.398 1.00 85.44 283 MET A O 1
ATOM 2197 N N . GLY A 1 284 ? 5.388 1.957 -1.273 1.00 76.19 284 GLY A N 1
ATOM 2198 C CA . GLY A 1 284 ? 5.452 3.208 -0.546 1.00 76.19 284 GLY A CA 1
ATOM 2199 C C . GLY A 1 284 ? 4.411 3.239 0.553 1.00 76.19 284 GLY A C 1
ATOM 2200 O O . GLY A 1 284 ? 3.221 3.052 0.291 1.00 76.19 284 GLY A O 1
ATOM 2201 N N . SER A 1 285 ? 4.855 3.522 1.768 1.00 60.72 285 SER A N 1
ATOM 2202 C CA . SER A 1 285 ? 4.017 4.094 2.810 1.00 60.72 285 SER A CA 1
ATOM 2203 C C . SER A 1 285 ? 3.974 5.595 2.568 1.00 60.72 285 SER A C 1
ATOM 2205 O O . SER A 1 285 ? 4.926 6.305 2.872 1.00 60.72 285 SER A O 1
ATOM 2207 N N . SER A 1 286 ? 2.896 6.107 1.975 1.00 50.84 286 SER A N 1
ATOM 2208 C CA . SER A 1 286 ? 2.712 7.554 2.003 1.00 50.84 286 SER A CA 1
ATOM 2209 C C . SER A 1 286 ? 2.260 7.930 3.417 1.00 50.84 286 SER A C 1
ATOM 2211 O O . SER A 1 286 ? 1.193 7.470 3.829 1.00 50.84 286 SER A O 1
ATOM 2213 N N . PRO A 1 287 ? 2.997 8.792 4.146 1.00 44.44 287 PRO A N 1
ATOM 2214 C CA . PRO A 1 287 ? 2.569 9.267 5.466 1.00 44.44 287 PRO A CA 1
ATOM 2215 C C . PRO A 1 287 ? 1.254 10.066 5.398 1.00 44.44 287 PRO A C 1
ATOM 2217 O O . PRO A 1 287 ? 0.663 10.387 6.423 1.00 44.44 287 PRO A O 1
ATOM 2220 N N . PHE A 1 288 ? 0.795 10.366 4.180 1.00 39.44 288 PHE A N 1
ATOM 2221 C CA . PHE A 1 288 ? -0.396 11.136 3.856 1.00 39.44 288 PHE A CA 1
ATOM 2222 C C . PHE A 1 288 ? -1.610 10.277 3.461 1.00 39.44 288 PHE A C 1
ATOM 2224 O O . PHE A 1 288 ? -2.694 10.818 3.248 1.00 39.44 288 PHE A O 1
ATOM 2231 N N . VAL A 1 289 ? -1.428 8.960 3.307 1.00 41.12 289 VAL A N 1
ATOM 2232 C CA . VAL A 1 289 ? -2.456 8.001 2.845 1.00 41.12 289 VAL A CA 1
ATOM 2233 C C . VAL A 1 289 ? -2.931 7.055 3.947 1.00 41.12 289 VAL A C 1
ATOM 2235 O O . VAL A 1 289 ? -3.912 6.340 3.741 1.00 41.12 289 VAL A O 1
ATOM 2238 N N . GLU A 1 290 ? -2.272 7.050 5.101 1.00 39.41 290 GLU A N 1
ATOM 2239 C CA . GLU A 1 290 ? -2.695 6.238 6.246 1.00 39.41 290 GLU A CA 1
ATOM 2240 C C . GLU A 1 290 ? -3.753 6.968 7.075 1.00 39.41 290 GLU A C 1
ATOM 2242 O O . GLU A 1 290 ? -3.399 7.796 7.943 1.00 39.41 290 GLU A O 1
#

Sequence (290 aa):
MDDSGIEDGEWREPEGELTDAEQLPATTPREEIAGILRQDASRMGDVYRLSVLDGLTSAEVAERLNIDTQGFVFSYRSKIDAILDGVVSSSPSVAKGAASALRAFIKRNRSELSAEAIRMLTEHLRRAEGVLDEVSGAESEELQSRSDEHDDDLASADLAGVAGIYAFSYGWYLERRADEKMGTTLIKVGRANDIGRRIADHRTGARAHMPEPLVVVRAYSASPDQDLLRLENAFHALLRTAGHINPRRPELRRNEVGKEWFMTNEAFLDAIASALGLRTAYMGSSPFVE

InterPro domains:
  IPR018306 Bacteriophage T5, Orf172 DNA-binding [PF10544] (179-274)

Radius of gyration: 26.77 Å; chains: 1; bounding box: 100×70×57 Å

Foldseek 3Di:
DDDDDDDPPPDDDPPPPPPPPPPDPDQALLNLLLVVLCVDPDPLSLLCCVCVVVVDDLVVSQVVLQAPDSVVSVLSVLLVCLLRPLDADLPLVSLLSNLLSLVVSCVVCVVSHDPNNNVVSVVSNVSSVVSLVVCPPVSNVVVVVVVVVVVLLVVLVLQFQFWAKWKKDWLVQLLVPPDPVQSWGKIFMATDSGVSVVSVCQQVPVDPPHPTDIFTAFTWGDDPPDDRVVLSVQLLVQQVVVPQDDPVDDPPDPDDPPSRIGGHHPVVSSVSCVVSVIGTSDGTDSSSND

Organism: NCBI:txid2509458

Secondary structure (DSSP, 8-state):
------------------------PPPPHHHHHHHHHHH--SHHHHHIIIIIIS---HHHHHHHTTBS-SHHHHHHHHHHHHHHH----SSHHHHHHHHHHHHHHHHHHTTTS-HHHHHHHHHHHHHHHHHHHTS-HHHHHHHHHHHHHHHHHHHHHHTTT--EEEEEEEHHHHHS-SBTTTTBEEEEEEEES-HHHHHHHHHHT--TT--SPEEEEEEEEPPTTS-HHHHHHHHHHHHHHTT---TTS-TT----TTTTEEEE-HHHHHHHHHHTT-EEEEE---TTT-